Protein AF-A0AAV9A1R1-F1 (afdb_monomer_lite)

Structure (mmCIF, N/CA/C/O backbone):
data_AF-A0AAV9A1R1-F1
#
_entry.id   AF-A0AAV9A1R1-F1
#
loop_
_atom_site.group_PDB
_atom_site.id
_atom_site.type_symbol
_atom_site.label_atom_id
_atom_site.label_alt_id
_atom_site.label_comp_id
_atom_site.label_asym_id
_atom_site.label_entity_id
_atom_site.label_seq_id
_atom_site.pdbx_PDB_ins_code
_atom_site.Cartn_x
_atom_site.Cartn_y
_atom_site.Cartn_z
_atom_site.occupancy
_atom_site.B_iso_or_equiv
_atom_site.auth_seq_id
_atom_site.auth_comp_id
_atom_site.auth_asym_id
_atom_site.auth_atom_id
_atom_site.pdbx_PDB_model_num
ATOM 1 N N . MET A 1 1 ? 21.269 11.375 -38.954 1.00 38.16 1 MET A N 1
ATOM 2 C CA . MET A 1 1 ? 20.489 12.242 -38.047 1.00 38.16 1 MET A CA 1
ATOM 3 C C . MET A 1 1 ? 19.028 12.162 -38.457 1.00 38.16 1 MET A C 1
ATOM 5 O O . MET A 1 1 ? 18.563 12.949 -39.267 1.00 38.16 1 MET A O 1
ATOM 9 N N . THR A 1 2 ? 18.332 11.132 -37.990 1.00 34.97 2 THR A N 1
ATOM 10 C CA . THR A 1 2 ? 16.884 10.983 -38.161 1.00 34.97 2 THR A CA 1
ATOM 11 C C . THR A 1 2 ? 16.201 11.811 -37.080 1.00 34.97 2 THR A C 1
ATOM 13 O O . THR A 1 2 ? 16.250 11.452 -35.907 1.00 34.97 2 THR A O 1
ATOM 16 N N . LEU A 1 3 ? 15.635 12.951 -37.478 1.00 45.09 3 LEU A N 1
ATOM 17 C CA . LEU A 1 3 ? 14.776 13.785 -36.640 1.00 45.09 3 LEU A CA 1
ATOM 18 C C . LEU A 1 3 ? 13.524 12.979 -36.273 1.00 45.09 3 LEU A C 1
ATOM 20 O O . LEU A 1 3 ? 12.715 12.655 -37.141 1.00 45.09 3 LEU A O 1
ATOM 24 N N . LEU A 1 4 ? 13.398 12.622 -34.994 1.00 44.22 4 LEU A N 1
ATOM 25 C CA . LEU A 1 4 ? 12.169 12.071 -34.433 1.00 44.22 4 LEU A CA 1
ATOM 26 C C . LEU A 1 4 ? 11.078 13.162 -34.507 1.00 44.22 4 LEU A C 1
ATOM 28 O O . LEU A 1 4 ? 11.363 14.306 -34.141 1.00 44.22 4 LEU A O 1
ATOM 32 N N . PRO A 1 5 ? 9.856 12.864 -34.982 1.00 50.66 5 PRO A N 1
ATOM 33 C CA . PRO A 1 5 ? 8.769 13.840 -34.989 1.00 50.66 5 PRO A CA 1
ATOM 34 C C . PRO A 1 5 ? 8.384 14.250 -33.553 1.00 50.66 5 PRO A C 1
ATOM 36 O O . PRO A 1 5 ? 8.490 13.428 -32.638 1.00 50.66 5 PRO A O 1
ATOM 39 N N . PRO A 1 6 ? 7.928 15.499 -33.333 1.00 48.81 6 PRO A N 1
ATOM 40 C CA . PRO A 1 6 ? 7.494 15.956 -32.016 1.00 48.81 6 PRO A CA 1
ATOM 41 C C . PRO A 1 6 ? 6.280 15.140 -31.528 1.00 48.81 6 PRO A C 1
ATOM 43 O O . PRO A 1 6 ? 5.385 14.842 -32.327 1.00 48.81 6 PRO A O 1
ATOM 46 N N . PRO A 1 7 ? 6.223 14.771 -30.235 1.00 50.00 7 PRO A N 1
ATOM 47 C CA . PRO A 1 7 ? 5.123 13.980 -29.694 1.00 50.00 7 PRO A CA 1
ATOM 48 C C . PRO A 1 7 ? 3.800 14.773 -29.723 1.00 50.00 7 PRO A C 1
ATOM 50 O O . PRO A 1 7 ? 3.803 15.988 -29.512 1.00 50.00 7 PRO A O 1
ATOM 53 N N . PRO A 1 8 ? 2.650 14.116 -29.970 1.00 53.22 8 PRO A N 1
ATOM 54 C CA . PRO A 1 8 ? 1.362 14.798 -30.058 1.00 53.22 8 PRO A CA 1
ATOM 55 C C . PRO A 1 8 ? 0.916 15.419 -28.715 1.00 53.22 8 PRO A C 1
ATOM 57 O O . PRO A 1 8 ? 1.257 14.915 -27.640 1.00 53.22 8 PRO A O 1
ATOM 60 N N . PRO A 1 9 ? 0.088 16.484 -28.748 1.00 57.81 9 PRO A N 1
ATOM 61 C CA . PRO A 1 9 ? -0.262 17.308 -27.580 1.00 57.81 9 PRO A CA 1
ATOM 62 C C . PRO A 1 9 ? -0.995 16.555 -26.454 1.00 57.81 9 PRO A C 1
ATOM 64 O O . PRO A 1 9 ? -1.006 17.003 -25.308 1.00 57.81 9 PRO A O 1
ATOM 67 N N . HIS A 1 10 ? -1.573 15.386 -26.742 1.00 61.78 10 HIS A N 1
ATOM 68 C CA . HIS A 1 10 ? -2.278 14.556 -25.762 1.00 61.78 10 HIS A CA 1
ATOM 69 C C . HIS A 1 10 ? -1.352 13.925 -24.706 1.00 61.78 10 HIS A C 1
ATOM 71 O O . HIS A 1 10 ? -1.801 13.648 -23.594 1.00 61.78 1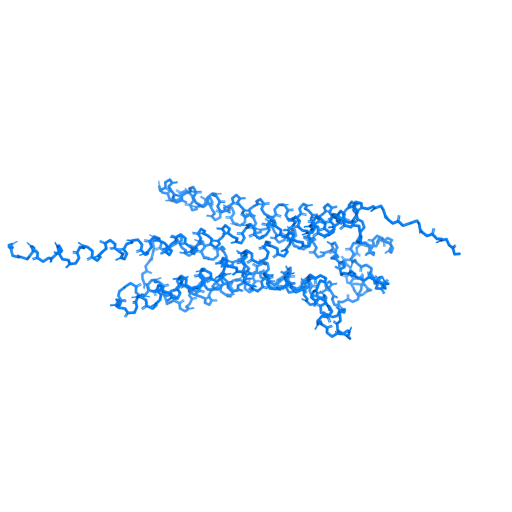0 HIS A O 1
ATOM 77 N N . HIS A 1 11 ? -0.062 13.737 -25.007 1.00 64.75 11 HIS A N 1
ATOM 78 C CA . HIS A 1 11 ? 0.883 13.129 -24.063 1.00 64.75 11 HIS A CA 1
ATOM 79 C C . HIS A 1 11 ? 1.227 14.050 -22.893 1.00 64.75 11 HIS A C 1
ATOM 81 O O . HIS A 1 11 ? 1.307 13.590 -21.757 1.00 64.75 11 HIS A O 1
ATOM 87 N N . HIS A 1 12 ? 1.367 15.352 -23.152 1.00 67.19 12 HIS A N 1
ATOM 88 C CA . HIS A 1 12 ? 1.667 16.329 -22.106 1.00 67.19 12 HIS A CA 1
ATOM 89 C C . HIS A 1 12 ? 0.502 16.496 -21.130 1.00 67.19 12 HIS A C 1
ATOM 91 O O . HIS A 1 12 ? 0.718 16.584 -19.925 1.00 67.19 12 HIS A O 1
ATOM 97 N N . LEU A 1 13 ? -0.737 16.482 -21.632 1.00 73.75 13 LEU A N 1
ATOM 98 C CA . LEU A 1 13 ? -1.920 16.615 -20.785 1.00 73.75 13 LEU A CA 1
ATOM 99 C C . LEU A 1 13 ? -2.096 15.398 -19.868 1.00 73.75 13 LEU A C 1
ATOM 101 O O . LEU A 1 13 ? -2.339 15.576 -18.678 1.00 73.75 13 LEU A O 1
ATOM 105 N N . LEU A 1 14 ? -1.897 14.178 -20.382 1.00 72.94 14 LEU A N 1
ATOM 106 C CA . LEU A 1 14 ? -1.966 12.961 -19.565 1.00 72.94 14 LEU A CA 1
ATOM 107 C C . LEU A 1 14 ? -0.923 12.958 -18.442 1.00 72.94 14 LEU A C 1
ATOM 109 O O . LEU A 1 14 ? -1.268 12.652 -17.302 1.00 72.94 14 LEU A O 1
ATOM 113 N N . LEU A 1 15 ? 0.306 13.379 -18.737 1.00 72.75 15 LEU A N 1
ATOM 114 C CA . LEU A 1 15 ? 1.403 13.412 -17.769 1.00 72.75 15 LEU A CA 1
ATOM 115 C C . LEU A 1 15 ? 1.166 14.454 -16.657 1.00 72.75 15 LEU A C 1
ATOM 117 O O . LEU A 1 15 ? 1.344 14.174 -15.472 1.00 72.75 15 LEU A O 1
ATOM 121 N N . ILE A 1 16 ? 0.642 15.631 -17.016 1.00 77.38 16 ILE A N 1
ATOM 122 C CA . ILE A 1 16 ? 0.236 16.647 -16.032 1.00 77.38 16 ILE A CA 1
ATOM 123 C C . ILE A 1 16 ? -0.922 16.126 -15.171 1.00 77.38 16 ILE A C 1
ATOM 125 O O . ILE A 1 16 ? -0.913 16.291 -13.950 1.00 77.38 16 ILE A O 1
ATOM 129 N N . THR A 1 17 ? -1.922 15.471 -15.774 1.00 81.88 17 THR A N 1
ATOM 130 C CA . THR A 1 17 ? -3.055 14.933 -15.006 1.00 81.88 17 THR A CA 1
ATOM 131 C C . THR A 1 17 ? -2.636 13.821 -14.049 1.00 81.88 17 THR A C 1
ATOM 133 O O . THR A 1 17 ? -3.138 13.789 -12.923 1.00 81.88 17 THR A O 1
ATOM 136 N N . SER A 1 18 ? -1.699 12.946 -14.433 1.00 79.25 18 SER A N 1
ATOM 137 C CA . SER A 1 18 ? -1.163 11.920 -13.535 1.00 79.25 18 SER A CA 1
ATOM 138 C C . SER A 1 18 ? -0.414 12.544 -12.364 1.00 79.25 18 SER A C 1
ATOM 140 O O . SER A 1 18 ? -0.673 12.168 -11.220 1.00 79.25 18 SER A O 1
ATOM 142 N N . ASP A 1 19 ? 0.423 13.553 -12.603 1.00 81.19 19 ASP A N 1
ATOM 143 C CA . ASP A 1 19 ? 1.179 14.224 -11.541 1.00 81.19 19 ASP A CA 1
ATOM 144 C C . ASP A 1 19 ? 0.252 14.930 -10.544 1.00 81.19 19 ASP A C 1
ATOM 146 O O . ASP A 1 19 ? 0.372 14.735 -9.331 1.00 81.19 19 ASP A O 1
ATOM 150 N N . VAL A 1 20 ? -0.741 15.677 -11.039 1.00 86.44 20 VAL A N 1
ATOM 151 C CA . VAL A 1 20 ? -1.741 16.359 -10.199 1.00 86.44 20 VAL A CA 1
ATOM 152 C C . VAL A 1 20 ? -2.577 15.353 -9.405 1.00 86.44 20 VAL A C 1
ATOM 154 O O . VAL A 1 20 ? -2.850 15.563 -8.220 1.00 86.44 20 VAL A O 1
ATOM 157 N N . THR A 1 21 ? -2.961 14.232 -10.017 1.00 87.31 21 THR A N 1
ATOM 158 C CA . THR A 1 21 ? -3.728 13.175 -9.336 1.00 87.31 21 THR A CA 1
ATOM 159 C C . THR A 1 21 ? -2.896 12.512 -8.238 1.00 87.31 21 THR A C 1
ATOM 161 O O . THR A 1 21 ? -3.382 12.284 -7.129 1.00 87.31 21 THR A O 1
ATOM 164 N N . THR A 1 22 ? -1.619 12.250 -8.506 1.00 83.75 22 THR A N 1
ATOM 165 C CA . THR A 1 22 ? -0.695 11.639 -7.542 1.00 83.75 22 THR A CA 1
ATOM 166 C C . THR A 1 22 ? -0.414 12.597 -6.378 1.00 83.75 22 THR A C 1
ATOM 168 O O . THR A 1 22 ? -0.517 12.209 -5.216 1.00 83.75 22 THR A O 1
ATOM 171 N N . ALA A 1 23 ? -0.158 13.875 -6.665 1.00 86.38 23 ALA A N 1
ATOM 172 C CA . ALA A 1 23 ? 0.078 14.896 -5.646 1.00 86.38 23 ALA A CA 1
ATOM 173 C C . ALA A 1 23 ? -1.163 15.149 -4.773 1.00 86.38 23 ALA A C 1
ATOM 175 O O . ALA A 1 23 ? -1.057 15.201 -3.548 1.00 86.38 23 ALA A O 1
ATOM 176 N N . SER A 1 24 ? -2.345 15.271 -5.385 1.00 89.75 24 SER A N 1
ATOM 177 C CA . SER A 1 24 ? -3.600 15.504 -4.657 1.00 89.75 24 SER A CA 1
ATOM 178 C C . SER A 1 24 ? -3.989 14.320 -3.772 1.00 89.75 24 SER A C 1
ATOM 180 O O . SER A 1 24 ? -4.368 14.521 -2.617 1.00 89.75 24 SER A O 1
ATOM 182 N N . SER A 1 25 ? -3.844 13.087 -4.262 1.00 86.94 25 SER A N 1
ATOM 183 C CA . SER A 1 25 ? -4.105 11.884 -3.462 1.00 86.94 25 SER A CA 1
ATOM 184 C C . SER A 1 25 ? -3.094 11.713 -2.324 1.00 86.94 25 SER A C 1
ATOM 186 O O . SER A 1 25 ? -3.508 11.447 -1.196 1.00 86.94 25 SER A O 1
ATOM 188 N N . ALA A 1 26 ? -1.800 11.951 -2.563 1.00 87.00 26 ALA A N 1
ATOM 189 C CA . ALA A 1 26 ? -0.786 11.948 -1.507 1.00 87.00 26 ALA A CA 1
ATOM 190 C C . ALA A 1 26 ? -1.079 13.012 -0.434 1.00 87.00 26 ALA A C 1
ATOM 192 O O . ALA A 1 26 ? -1.064 12.710 0.760 1.00 87.00 26 ALA A O 1
ATOM 193 N N . ALA A 1 27 ? -1.413 14.240 -0.845 1.00 88.88 27 ALA A N 1
ATOM 194 C CA . ALA A 1 27 ? -1.774 15.318 0.073 1.00 88.88 27 ALA A CA 1
ATOM 195 C C . ALA A 1 27 ? -3.018 14.973 0.905 1.00 88.88 27 ALA A C 1
ATOM 197 O O . ALA A 1 27 ? -3.034 15.206 2.114 1.00 88.88 27 ALA A O 1
ATOM 198 N N . LEU A 1 28 ? -4.039 14.370 0.287 1.00 91.50 28 LEU A N 1
ATOM 199 C CA . LEU A 1 28 ? -5.239 13.920 0.989 1.00 91.50 28 LEU A CA 1
ATOM 200 C C . LEU A 1 28 ? -4.910 12.867 2.054 1.00 91.50 28 LEU A C 1
ATOM 202 O O . LEU A 1 28 ? -5.409 12.969 3.174 1.00 91.50 28 LEU A O 1
ATOM 206 N N . VAL A 1 29 ? -4.060 11.886 1.736 1.00 90.25 29 VAL A N 1
ATOM 207 C CA . VAL A 1 29 ? -3.629 10.871 2.710 1.00 90.25 29 VAL A CA 1
ATOM 208 C C . VAL A 1 29 ? -2.848 11.515 3.853 1.00 90.25 29 VAL A C 1
ATOM 210 O O . VAL A 1 29 ? -3.154 11.254 5.010 1.00 90.25 29 VAL A O 1
ATOM 213 N N . VAL A 1 30 ? -1.914 12.424 3.564 1.00 89.75 30 VAL A N 1
ATOM 214 C CA . VAL A 1 30 ? -1.170 13.148 4.610 1.00 89.75 30 VAL A CA 1
ATOM 215 C C . VAL A 1 30 ? -2.114 13.938 5.521 1.00 89.75 30 VAL A C 1
ATOM 217 O O . VAL A 1 30 ? -1.970 13.892 6.743 1.00 89.75 30 VAL A O 1
ATOM 220 N N . LEU A 1 31 ? -3.109 14.627 4.957 1.00 90.88 31 LEU A N 1
ATOM 221 C CA . LEU A 1 31 ? -4.127 15.340 5.732 1.00 90.88 31 LEU A CA 1
ATOM 222 C C . LEU A 1 31 ? -4.949 14.384 6.606 1.00 90.88 31 LEU A C 1
ATOM 224 O O . LEU A 1 31 ? -5.172 14.681 7.781 1.00 90.88 31 LEU A O 1
ATOM 228 N N . LEU A 1 32 ? -5.366 13.231 6.075 1.00 89.88 32 LEU A N 1
ATOM 229 C CA . LEU A 1 32 ? -6.070 12.198 6.841 1.00 89.88 32 LEU A CA 1
ATOM 230 C C . LEU A 1 32 ? -5.209 11.671 7.995 1.00 89.88 32 LEU A C 1
ATOM 232 O O . LEU A 1 32 ? -5.679 11.639 9.139 1.00 89.88 32 LEU A O 1
ATOM 236 N N . SER A 1 33 ? -3.936 11.377 7.739 1.00 90.88 33 SER A N 1
ATOM 237 C CA . SER A 1 33 ? -2.989 10.946 8.762 1.00 90.88 33 SER A CA 1
ATOM 238 C C . SER A 1 33 ? -2.779 12.024 9.834 1.00 90.88 33 SER A C 1
ATOM 240 O O . SER A 1 33 ? -2.793 11.705 11.024 1.00 90.88 33 SER A O 1
ATOM 242 N N . LEU A 1 34 ? -2.681 13.307 9.469 1.00 90.00 34 LEU A N 1
ATOM 243 C CA . LEU A 1 34 ? -2.594 14.420 10.427 1.00 90.00 34 LEU A CA 1
ATOM 244 C C . LEU A 1 34 ? -3.861 14.547 11.278 1.00 90.00 34 LEU A C 1
ATOM 246 O O . LEU A 1 34 ? -3.776 14.647 12.504 1.00 90.00 34 LEU A O 1
ATOM 250 N N . VAL A 1 35 ? -5.042 14.498 10.656 1.00 89.62 35 VAL A N 1
ATOM 251 C CA . VAL A 1 35 ? -6.328 14.527 11.369 1.00 89.62 35 VAL A CA 1
ATOM 252 C C . VAL A 1 35 ? -6.422 13.352 12.341 1.00 89.62 35 VAL A C 1
ATOM 254 O O . VAL A 1 35 ? -6.822 13.534 13.498 1.00 89.62 35 VAL A O 1
ATOM 257 N N . SER A 1 36 ? -6.012 12.161 11.906 1.00 88.00 36 SER A N 1
ATOM 258 C CA . SER A 1 36 ? -6.002 10.960 12.735 1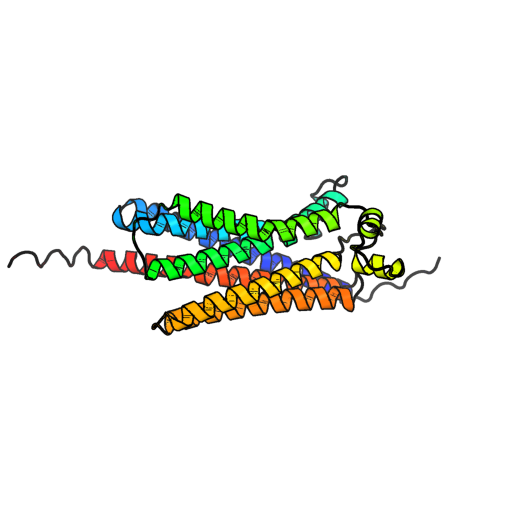.00 88.00 36 SER A CA 1
ATOM 259 C C . SER A 1 36 ? -5.053 11.114 13.933 1.00 88.00 36 SER A C 1
ATOM 261 O O . SER A 1 36 ? -5.464 10.866 15.070 1.00 88.00 36 SER A O 1
ATOM 263 N N . LEU A 1 37 ? -3.850 11.654 13.725 1.00 87.88 37 LEU A N 1
ATOM 264 C CA . LEU A 1 37 ? -2.858 11.902 14.768 1.00 87.88 37 LEU A CA 1
ATOM 265 C C . LEU A 1 37 ? -3.351 12.938 15.784 1.00 87.88 37 LEU A C 1
ATOM 267 O O . LEU A 1 37 ? -3.343 12.675 16.987 1.00 87.88 37 LEU A O 1
ATOM 271 N N . VAL A 1 38 ? -3.884 14.071 15.323 1.00 87.81 38 VAL A N 1
ATOM 272 C CA . VAL A 1 38 ? -4.475 15.101 16.194 1.00 87.81 38 VAL A CA 1
ATOM 273 C C . VAL A 1 38 ? -5.661 14.540 16.981 1.00 87.81 38 VAL A C 1
ATOM 275 O O . VAL A 1 38 ? -5.837 14.856 18.159 1.00 87.81 38 VAL A O 1
ATOM 278 N N . SER A 1 39 ? -6.492 13.695 16.368 1.00 83.69 39 SER A N 1
ATOM 279 C CA . SER A 1 39 ? -7.621 13.060 17.059 1.00 83.69 39 SER A CA 1
ATOM 280 C C . SER A 1 39 ? -7.166 12.093 18.163 1.00 83.69 39 SER A C 1
ATOM 282 O O . SER A 1 39 ? -7.725 12.117 19.263 1.00 83.69 39 SER A O 1
ATOM 284 N N . LEU A 1 40 ? -6.106 11.315 17.916 1.00 83.94 40 LEU A N 1
ATOM 285 C CA . LEU A 1 40 ? -5.502 10.420 18.904 1.00 83.94 40 LEU A CA 1
ATOM 286 C C . LEU A 1 40 ? -4.840 11.193 20.045 1.00 83.94 40 LEU A C 1
ATOM 288 O O . LEU A 1 40 ? -5.029 10.830 21.206 1.00 83.94 40 LEU A O 1
ATOM 292 N N . LEU A 1 41 ? -4.122 12.276 19.739 1.00 82.75 41 LEU A N 1
ATOM 293 C CA . LEU A 1 41 ? -3.518 13.146 20.749 1.00 82.75 41 LEU A CA 1
ATOM 294 C C . LEU A 1 41 ? -4.583 13.806 21.624 1.00 82.75 41 LEU A C 1
ATOM 296 O O . LEU A 1 41 ? -4.466 13.779 22.847 1.00 82.75 41 LEU A O 1
ATOM 300 N N . ARG A 1 42 ? -5.664 14.327 21.027 1.00 80.88 42 ARG A N 1
ATOM 301 C CA . ARG A 1 42 ? -6.791 14.902 21.782 1.00 80.88 42 ARG A CA 1
ATOM 302 C C . ARG A 1 42 ? -7.418 13.890 22.734 1.00 80.88 42 ARG A C 1
ATOM 304 O O . ARG A 1 42 ? -7.682 14.228 23.885 1.00 80.88 42 ARG A O 1
ATOM 311 N N . LEU A 1 43 ? -7.616 12.649 22.289 1.00 75.12 43 LEU A N 1
ATOM 312 C CA . LEU A 1 43 ? -8.095 11.577 23.162 1.00 75.12 43 LEU A CA 1
ATOM 313 C C . LEU A 1 43 ? -7.104 11.239 24.276 1.00 75.12 43 LEU A C 1
ATOM 315 O O . LEU A 1 43 ? -7.530 11.024 25.407 1.00 75.12 43 LEU A O 1
ATOM 319 N N . HIS A 1 44 ? -5.804 11.208 23.983 1.00 74.94 44 HIS A N 1
ATOM 320 C CA . HIS A 1 44 ? -4.772 10.962 24.990 1.00 74.94 44 HIS A CA 1
ATOM 321 C C . HIS A 1 44 ? -4.756 12.043 26.071 1.00 74.94 44 HIS A C 1
ATOM 323 O O . HIS A 1 44 ? -4.755 11.719 27.260 1.00 74.94 44 HIS A O 1
ATOM 329 N N . LEU A 1 45 ? -4.790 13.311 25.659 1.00 73.12 45 LEU A N 1
ATOM 330 C CA . LEU A 1 45 ? -4.819 14.457 26.564 1.00 73.12 45 LEU A CA 1
ATOM 331 C C . LEU A 1 45 ? -6.109 14.466 27.396 1.00 73.12 45 LEU A C 1
ATOM 333 O O . LEU A 1 45 ? -6.050 14.569 28.619 1.00 73.12 45 LEU A O 1
ATOM 337 N N . SER A 1 46 ? -7.267 14.260 26.761 1.00 71.81 46 SER A N 1
ATOM 338 C CA . SER A 1 46 ? -8.568 14.208 27.445 1.00 71.81 46 SER A CA 1
ATOM 339 C C . SER A 1 46 ? -8.677 13.024 28.419 1.00 71.81 46 SER A C 1
ATOM 341 O O . SER A 1 46 ? -9.200 13.165 29.527 1.00 71.81 46 SER A O 1
ATOM 343 N N . SER A 1 47 ? -8.116 11.864 28.061 1.00 61.19 47 SER A N 1
ATOM 344 C CA . SER A 1 47 ? -8.121 10.657 28.897 1.00 61.19 47 SER A CA 1
ATOM 345 C C . SER A 1 47 ? -7.190 10.740 30.114 1.00 61.19 47 SER A C 1
ATOM 347 O O . SER A 1 47 ? -7.262 9.858 30.978 1.00 61.19 47 SER A O 1
ATOM 349 N N . SER A 1 48 ? -6.347 11.774 30.233 1.00 58.06 48 SER A N 1
ATOM 350 C CA . SER A 1 48 ? -5.505 11.989 31.421 1.00 58.06 48 SER A CA 1
ATOM 351 C C . SER A 1 48 ? -6.322 12.158 32.719 1.00 58.06 48 SER A C 1
ATOM 353 O O . SER A 1 48 ? -5.806 11.973 33.821 1.00 58.06 48 SER A O 1
ATOM 355 N N . SER A 1 49 ? -7.627 12.404 32.597 1.00 56.78 49 SER A N 1
ATOM 356 C CA . SER A 1 49 ? -8.577 12.561 33.702 1.00 56.78 49 SER A CA 1
ATOM 357 C C . SER A 1 49 ? -9.138 11.249 34.288 1.00 56.78 49 SER A C 1
ATOM 359 O O . SER A 1 49 ? -9.745 11.286 35.354 1.00 56.78 49 SER A O 1
ATOM 361 N N . SER A 1 50 ? -8.959 10.072 33.657 1.00 53.88 50 SER A N 1
ATOM 362 C CA . SER A 1 50 ? -9.543 8.807 34.163 1.00 53.88 50 SER A CA 1
ATOM 363 C C . SER A 1 50 ? -8.600 7.588 34.065 1.00 53.88 50 SER A C 1
ATOM 365 O O . SER A 1 50 ? -8.117 7.264 32.979 1.00 53.88 50 SER A O 1
ATOM 367 N N . PRO A 1 51 ? -8.279 6.903 35.185 1.00 50.81 51 PRO A N 1
ATOM 368 C CA . PRO A 1 51 ? -7.271 5.832 35.238 1.00 50.81 51 PRO A CA 1
ATOM 369 C C . PRO A 1 51 ? -7.724 4.475 34.659 1.00 50.81 51 PRO A C 1
ATOM 371 O O . PRO A 1 51 ? -6.909 3.782 34.057 1.00 50.81 51 PRO A O 1
ATOM 374 N N . SER A 1 52 ? -9.006 4.105 34.742 1.00 49.88 52 SER A N 1
ATOM 375 C CA . SER A 1 52 ? -9.514 2.800 34.263 1.00 49.88 52 SER A CA 1
ATOM 376 C C . SER A 1 52 ? -9.639 2.704 32.734 1.00 49.88 52 SER A C 1
ATOM 378 O O . SER A 1 52 ? -9.348 1.668 32.141 1.00 49.88 52 SER A O 1
ATOM 380 N N . ARG A 1 53 ? -9.982 3.811 32.062 1.00 52.62 53 ARG A N 1
ATOM 381 C CA . ARG A 1 53 ? -10.050 3.903 30.588 1.00 52.62 53 ARG A CA 1
ATOM 382 C C . ARG A 1 53 ? -8.656 3.944 29.927 1.00 52.62 53 ARG A C 1
ATOM 384 O O . ARG A 1 53 ? -8.535 3.701 28.730 1.00 52.62 53 ARG A O 1
ATOM 391 N N . ARG A 1 54 ? -7.596 4.198 30.709 1.00 51.78 54 ARG A N 1
ATOM 392 C CA . ARG A 1 54 ? -6.204 4.381 30.255 1.00 51.78 54 ARG A CA 1
ATOM 393 C C . ARG A 1 54 ? -5.506 3.078 29.839 1.00 51.78 54 ARG A C 1
ATOM 395 O O . ARG A 1 54 ? -4.700 3.098 28.912 1.00 51.78 54 ARG A O 1
ATOM 402 N N . LEU A 1 55 ? -5.812 1.950 30.488 1.00 47.84 55 LEU A N 1
ATOM 403 C CA . LEU A 1 55 ? -5.027 0.713 30.341 1.00 47.84 55 LEU A CA 1
ATOM 404 C C . LEU A 1 55 ? -5.301 -0.037 29.023 1.00 47.84 55 LEU A C 1
ATOM 406 O O . LEU A 1 55 ? -4.366 -0.511 28.383 1.00 47.84 55 LEU A O 1
ATOM 410 N N . GLY A 1 56 ? -6.565 -0.088 28.584 1.00 54.66 56 GLY A N 1
ATOM 411 C CA . GLY A 1 56 ? -6.955 -0.709 27.310 1.00 54.66 56 GLY A CA 1
ATOM 412 C C . GLY A 1 56 ? -6.707 0.179 26.085 1.00 54.66 56 GLY A C 1
ATOM 413 O O . GLY A 1 56 ? -6.440 -0.323 24.998 1.00 54.66 56 GLY A O 1
ATOM 414 N N . LEU A 1 57 ? -6.743 1.505 26.251 1.00 56.84 57 LEU A N 1
ATOM 415 C CA . LEU A 1 57 ? -6.528 2.445 25.148 1.00 56.84 57 LEU A CA 1
ATOM 416 C C . LEU A 1 57 ? -5.043 2.529 24.755 1.00 56.84 57 LEU A C 1
ATOM 418 O O . LEU A 1 57 ? -4.726 2.621 23.575 1.00 56.84 57 LEU A O 1
ATOM 422 N N . HIS A 1 58 ? -4.122 2.428 25.719 1.00 63.31 58 HIS A N 1
ATOM 423 C CA . HIS A 1 58 ? -2.686 2.612 25.482 1.00 63.31 58 HIS A CA 1
ATOM 424 C C . HIS A 1 58 ? -2.040 1.515 24.608 1.00 63.31 58 HIS A C 1
ATOM 426 O O . HIS A 1 58 ? -1.079 1.796 23.893 1.00 63.31 58 HIS A O 1
ATOM 432 N N . SER A 1 59 ? -2.532 0.268 24.640 1.00 65.94 59 SER A N 1
ATOM 433 C CA . SER A 1 59 ? -2.020 -0.815 23.775 1.00 65.94 59 SER A CA 1
ATOM 434 C C . SER A 1 59 ? -2.463 -0.659 22.319 1.00 65.94 59 SER A C 1
ATOM 436 O O . SER A 1 59 ? -1.677 -0.888 21.405 1.00 65.94 59 SER A O 1
ATOM 438 N N . LEU A 1 60 ? -3.715 -0.256 22.095 1.00 75.00 60 LEU A N 1
ATOM 439 C CA . LEU A 1 60 ? -4.288 -0.076 20.760 1.00 75.00 60 LEU A CA 1
ATOM 440 C C . LEU A 1 60 ? -3.820 1.236 20.116 1.00 75.00 60 LEU A C 1
ATOM 442 O O . LEU A 1 60 ? -3.663 1.292 18.896 1.00 75.00 60 LEU A O 1
ATOM 446 N N . THR A 1 61 ? -3.552 2.283 20.906 1.00 78.38 61 THR A N 1
ATOM 447 C CA . THR A 1 61 ? -3.042 3.550 20.363 1.00 78.38 61 THR A CA 1
ATOM 448 C C . THR A 1 61 ? -1.646 3.409 19.765 1.00 78.38 61 THR A C 1
ATOM 450 O O . THR A 1 61 ? -1.394 3.999 18.720 1.00 78.38 61 THR A O 1
ATOM 453 N N . SER A 1 62 ? -0.748 2.611 20.352 1.00 81.88 62 SER A N 1
ATOM 454 C CA . SER A 1 62 ? 0.593 2.417 19.778 1.00 81.88 62 SER A CA 1
ATOM 455 C C . SER A 1 62 ? 0.546 1.693 18.427 1.00 81.88 62 SER A C 1
ATOM 457 O O . SER A 1 62 ? 1.288 2.050 17.516 1.00 81.88 62 SER A O 1
ATOM 459 N N . LEU A 1 63 ? -0.380 0.743 18.254 1.00 86.38 63 LEU A N 1
ATOM 460 C CA . LEU A 1 63 ? -0.631 0.085 16.966 1.00 86.38 63 LEU A CA 1
ATOM 461 C C . LEU A 1 63 ? -1.244 1.044 15.936 1.00 86.38 63 LEU A C 1
ATOM 463 O O . LEU A 1 63 ? -0.836 1.041 14.777 1.00 86.38 63 LEU A O 1
ATOM 467 N N . ARG A 1 64 ? -2.186 1.902 16.353 1.00 89.31 64 ARG A N 1
ATOM 468 C CA . ARG A 1 64 ? -2.739 2.962 15.489 1.00 89.31 64 ARG A CA 1
ATOM 469 C C . ARG A 1 64 ? -1.661 3.957 15.067 1.00 89.31 64 ARG A C 1
ATOM 471 O O . ARG A 1 64 ? -1.619 4.329 13.902 1.00 89.31 64 ARG A O 1
ATOM 478 N N . LEU A 1 65 ? -0.770 4.342 15.982 1.00 86.62 65 LEU A N 1
ATOM 479 C CA . LEU A 1 65 ? 0.367 5.212 15.685 1.00 86.62 65 LEU A CA 1
ATOM 480 C C . LEU A 1 65 ? 1.308 4.563 14.663 1.00 86.62 65 LEU A C 1
ATOM 482 O O . LEU A 1 65 ? 1.766 5.244 13.754 1.00 86.62 65 LEU A O 1
ATOM 486 N N . LEU A 1 66 ? 1.560 3.254 14.783 1.00 89.75 66 LEU A N 1
ATOM 487 C CA . LEU A 1 66 ? 2.379 2.507 13.828 1.00 89.75 66 LEU A CA 1
ATOM 488 C C . LEU A 1 66 ? 1.785 2.554 12.416 1.00 89.75 66 LEU A C 1
ATOM 490 O O . LEU A 1 66 ? 2.501 2.823 11.454 1.00 89.75 66 LEU A O 1
ATOM 494 N N . LEU A 1 67 ? 0.469 2.338 12.313 1.00 89.94 67 LEU A N 1
ATOM 495 C CA . LEU A 1 67 ? -0.264 2.410 11.051 1.00 89.94 67 LEU A CA 1
ATOM 496 C C . LEU A 1 67 ? -0.151 3.812 10.433 1.00 89.94 67 LEU A C 1
ATOM 498 O O . LEU A 1 67 ? 0.249 3.927 9.277 1.00 89.94 67 LEU A O 1
ATOM 502 N N . ILE A 1 68 ? -0.410 4.861 11.221 1.00 91.25 68 ILE A N 1
ATOM 503 C CA . ILE A 1 68 ? -0.333 6.262 10.774 1.00 91.25 68 ILE A CA 1
ATOM 504 C C . ILE A 1 68 ? 1.090 6.621 10.342 1.00 91.25 68 ILE A C 1
ATOM 506 O O . ILE A 1 68 ? 1.277 7.190 9.276 1.00 91.25 68 ILE A O 1
ATOM 510 N N . LEU A 1 69 ? 2.108 6.258 11.130 1.00 90.12 69 LEU A N 1
ATOM 511 C CA . LEU A 1 69 ? 3.509 6.521 10.793 1.00 90.12 69 LEU A CA 1
ATOM 512 C C . LEU A 1 69 ? 3.908 5.834 9.482 1.00 90.12 69 LEU A C 1
ATOM 514 O O . LEU A 1 69 ? 4.604 6.418 8.658 1.00 90.12 69 LEU A O 1
ATOM 518 N N . SER A 1 70 ? 3.462 4.596 9.269 1.00 89.75 70 SER A N 1
ATOM 519 C CA . SER A 1 70 ? 3.737 3.894 8.015 1.00 89.75 70 SER A CA 1
ATOM 520 C C . SER A 1 70 ? 3.021 4.521 6.817 1.00 89.75 70 SER A C 1
ATOM 522 O O . SER A 1 70 ? 3.624 4.640 5.753 1.00 89.75 70 SER A O 1
ATOM 524 N N . ALA A 1 71 ? 1.780 4.985 6.995 1.00 90.81 71 ALA A N 1
ATOM 525 C CA . ALA A 1 71 ? 1.007 5.677 5.968 1.00 90.81 71 ALA A CA 1
ATOM 526 C C . ALA A 1 71 ? 1.617 7.037 5.594 1.00 90.81 71 ALA A C 1
ATOM 528 O O . ALA A 1 71 ? 1.733 7.357 4.406 1.00 90.81 71 ALA A O 1
ATOM 529 N N . THR A 1 72 ? 2.069 7.817 6.583 1.00 88.56 72 THR A N 1
ATOM 530 C CA . THR A 1 72 ? 2.739 9.101 6.335 1.00 88.56 72 THR A CA 1
ATOM 531 C C . THR A 1 72 ? 4.074 8.906 5.640 1.00 88.56 72 THR A C 1
ATOM 533 O O . THR A 1 72 ? 4.341 9.605 4.669 1.00 88.56 72 THR A O 1
ATOM 536 N N . LEU A 1 73 ? 4.889 7.940 6.074 1.00 89.44 73 LEU A N 1
ATOM 537 C CA . LEU A 1 73 ? 6.165 7.633 5.427 1.00 89.44 73 LEU A CA 1
ATOM 538 C C . LEU A 1 73 ? 5.971 7.156 3.982 1.00 89.44 73 LEU A C 1
ATOM 540 O O . LEU A 1 73 ? 6.690 7.612 3.095 1.00 89.44 73 LEU A O 1
ATOM 544 N N . LEU A 1 74 ? 4.982 6.291 3.731 1.00 89.31 74 LEU A N 1
ATOM 545 C CA . LEU A 1 74 ? 4.641 5.832 2.382 1.00 89.31 74 LEU A CA 1
ATOM 546 C C . LEU A 1 74 ? 4.242 7.009 1.479 1.00 89.31 74 LEU A C 1
ATOM 548 O O . LEU A 1 74 ? 4.760 7.144 0.372 1.00 89.31 74 LEU A O 1
ATOM 552 N N . SER A 1 75 ? 3.373 7.888 1.979 1.00 87.44 75 SER A N 1
ATOM 553 C CA . SER A 1 75 ? 2.906 9.067 1.241 1.00 87.44 75 SER A CA 1
ATOM 554 C C . SER A 1 75 ? 4.026 10.076 1.004 1.00 87.44 75 SER A C 1
ATOM 556 O O . SER A 1 75 ? 4.124 10.641 -0.079 1.00 87.44 75 SER A O 1
ATOM 558 N N . LEU A 1 76 ? 4.898 10.280 1.995 1.00 84.12 76 LEU A N 1
ATOM 559 C CA . LEU A 1 76 ? 6.034 11.190 1.900 1.00 84.12 76 LEU A CA 1
ATOM 560 C C . LEU A 1 76 ? 7.035 10.711 0.844 1.00 84.12 76 LEU A C 1
ATOM 562 O O . LEU A 1 76 ? 7.515 11.512 0.051 1.00 84.12 76 LEU A O 1
ATOM 566 N N . ILE A 1 77 ? 7.327 9.411 0.793 1.00 82.06 77 ILE A N 1
ATOM 567 C CA . ILE A 1 77 ? 8.263 8.858 -0.194 1.00 82.06 77 ILE A CA 1
ATOM 568 C C . ILE A 1 77 ? 7.708 8.934 -1.615 1.00 82.06 77 ILE A C 1
ATOM 570 O O . ILE A 1 77 ? 8.460 9.264 -2.531 1.00 82.06 77 ILE A O 1
ATOM 574 N N . GLU A 1 78 ? 6.411 8.699 -1.808 1.00 80.38 78 GLU A N 1
ATOM 575 C CA . GLU A 1 78 ? 5.781 8.886 -3.122 1.00 80.38 78 GLU A CA 1
ATOM 576 C C . GLU A 1 78 ? 5.668 10.373 -3.493 1.00 80.38 78 GLU A C 1
ATOM 578 O O . GLU A 1 78 ? 5.867 10.736 -4.650 1.00 80.38 78 GLU A O 1
ATOM 583 N N . PHE A 1 79 ? 5.484 11.269 -2.520 1.00 77.19 79 PHE A N 1
ATOM 584 C CA . PHE A 1 79 ? 5.566 12.712 -2.757 1.00 77.19 79 PHE A CA 1
ATOM 585 C C . PHE A 1 79 ? 6.972 13.134 -3.213 1.00 77.19 79 PHE A C 1
ATOM 587 O O . PHE A 1 79 ? 7.112 13.880 -4.180 1.00 77.19 79 PHE A O 1
ATOM 594 N N . LEU A 1 80 ? 8.025 12.589 -2.594 1.00 73.69 80 LEU A N 1
ATOM 595 C CA . LEU A 1 80 ? 9.419 12.806 -3.008 1.00 73.69 80 LEU A CA 1
ATOM 596 C C . LEU A 1 80 ? 9.746 12.229 -4.397 1.00 73.69 80 LEU A C 1
ATOM 598 O O . LEU A 1 80 ? 10.786 12.569 -4.964 1.00 73.69 80 LEU A O 1
ATOM 602 N N . ARG A 1 81 ? 8.897 11.355 -4.947 1.00 71.75 81 ARG A N 1
ATOM 603 C CA . ARG A 1 81 ? 9.079 10.770 -6.282 1.00 71.75 81 ARG A CA 1
ATOM 604 C C . ARG A 1 81 ? 8.650 11.720 -7.406 1.00 71.75 81 ARG A C 1
ATOM 606 O O . ARG A 1 81 ? 9.097 11.528 -8.539 1.00 71.75 81 ARG A O 1
ATOM 613 N N . LEU A 1 82 ? 7.822 12.726 -7.110 1.00 68.19 82 LEU A N 1
ATOM 614 C CA . LEU A 1 82 ? 7.289 13.657 -8.106 1.00 68.19 82 LEU A CA 1
ATOM 615 C C . LEU A 1 82 ? 8.413 14.427 -8.827 1.00 68.19 82 LEU A C 1
ATOM 617 O O . LEU A 1 82 ? 9.340 14.930 -8.178 1.00 68.19 82 LEU A O 1
ATOM 621 N N . PRO A 1 83 ? 8.320 14.586 -10.161 1.00 64.31 83 PRO A N 1
ATOM 622 C CA . PRO A 1 83 ? 9.343 15.266 -10.954 1.00 64.31 83 PRO A CA 1
ATOM 623 C C . PRO A 1 83 ? 9.543 16.727 -10.520 1.00 64.31 83 PRO A C 1
ATOM 625 O O . PRO A 1 83 ? 10.663 17.230 -10.575 1.00 64.31 83 PRO A O 1
ATOM 628 N N . SER A 1 84 ? 8.500 17.382 -9.997 1.00 60.91 84 SER A N 1
ATOM 629 C CA . SER A 1 84 ? 8.542 18.774 -9.525 1.00 60.91 84 SER A CA 1
ATOM 630 C C . SER A 1 84 ? 9.466 19.012 -8.325 1.00 60.91 84 SER A C 1
ATOM 632 O O . SER A 1 84 ? 9.953 20.124 -8.151 1.00 60.91 84 SER A O 1
ATOM 634 N N . LEU A 1 85 ? 9.722 17.991 -7.498 1.00 62.38 85 LEU A N 1
ATOM 635 C CA . LEU A 1 85 ? 10.595 18.088 -6.314 1.00 62.38 85 LEU A CA 1
ATOM 636 C C . LEU A 1 85 ? 11.994 17.520 -6.557 1.00 62.38 85 LEU A C 1
ATOM 638 O O . LEU A 1 85 ? 12.905 17.737 -5.758 1.00 62.38 85 LEU A O 1
ATOM 642 N N . ARG A 1 86 ? 12.187 16.851 -7.695 1.00 63.75 86 ARG A N 1
ATOM 643 C CA . ARG A 1 86 ? 13.479 16.343 -8.144 1.00 63.75 86 ARG A CA 1
ATOM 644 C C . ARG A 1 86 ? 14.577 17.420 -8.280 1.00 63.75 86 ARG A C 1
ATOM 646 O O . ARG A 1 86 ? 15.697 17.106 -7.888 1.00 63.75 86 ARG A O 1
ATOM 653 N N . PRO A 1 87 ? 14.328 18.674 -8.727 1.00 64.88 87 PRO A N 1
ATOM 654 C CA . PRO A 1 87 ? 15.387 19.690 -8.783 1.00 64.88 87 PRO A CA 1
ATOM 655 C C . PRO A 1 87 ? 15.872 20.155 -7.401 1.00 64.88 87 PRO A C 1
ATOM 657 O O . PRO A 1 87 ? 16.944 20.746 -7.309 1.00 64.88 87 PRO A O 1
ATOM 660 N N . LEU A 1 88 ? 15.119 19.879 -6.326 1.00 64.00 88 LEU A N 1
ATOM 661 C CA . LEU A 1 88 ? 15.531 20.181 -4.952 1.00 64.00 88 LEU A CA 1
ATOM 662 C C . LEU A 1 88 ? 16.546 19.161 -4.399 1.00 64.00 88 LEU A C 1
ATOM 664 O O . LEU A 1 88 ? 17.148 19.403 -3.352 1.00 64.00 88 LEU A O 1
ATOM 668 N N . LEU A 1 89 ? 16.729 18.019 -5.073 1.00 64.25 89 LEU A N 1
ATOM 669 C CA . LEU A 1 89 ? 17.650 16.959 -4.667 1.00 64.25 89 LEU A CA 1
ATOM 670 C C . LEU A 1 89 ? 19.023 17.102 -5.362 1.00 64.25 89 LEU A C 1
ATOM 672 O O . LEU A 1 89 ? 19.105 17.442 -6.545 1.00 64.25 89 LEU A O 1
ATOM 676 N N . PRO A 1 90 ? 20.132 16.821 -4.649 1.00 64.25 90 PRO A N 1
ATOM 677 C CA . PRO A 1 90 ? 21.481 16.996 -5.179 1.00 64.25 90 PRO A CA 1
ATOM 678 C C . PRO A 1 90 ? 21.775 16.048 -6.350 1.00 64.25 90 PRO A C 1
ATOM 680 O O . PRO A 1 90 ? 21.601 14.830 -6.255 1.00 64.25 90 PRO A O 1
ATOM 683 N N . HIS A 1 91 ? 22.312 16.614 -7.439 1.00 58.12 91 HIS A N 1
ATOM 684 C CA . HIS A 1 91 ? 22.471 15.928 -8.724 1.00 58.12 91 HIS A CA 1
ATOM 685 C C . HIS A 1 91 ? 23.325 14.651 -8.688 1.00 58.12 91 HIS A C 1
ATOM 687 O O . HIS A 1 91 ? 23.048 13.709 -9.431 1.00 58.12 91 HIS A O 1
ATOM 693 N N . HIS A 1 92 ? 24.310 14.581 -7.790 1.00 57.75 92 HIS A N 1
ATOM 694 C CA . HIS A 1 92 ? 25.258 13.467 -7.719 1.00 57.75 92 HIS A CA 1
ATOM 695 C C . HIS A 1 92 ? 24.678 12.140 -7.213 1.00 57.75 92 HIS A C 1
ATOM 697 O O . HIS A 1 92 ? 25.273 11.098 -7.471 1.00 57.75 92 HIS A O 1
ATOM 703 N N . HIS A 1 93 ? 23.527 12.140 -6.533 1.00 63.03 93 HIS A N 1
ATOM 704 C CA . HIS A 1 93 ? 23.001 10.929 -5.885 1.00 63.03 93 HIS A CA 1
ATOM 705 C C . HIS A 1 93 ? 21.705 10.393 -6.512 1.00 63.03 93 HIS A C 1
ATOM 707 O O . HIS A 1 93 ? 21.115 9.465 -5.964 1.00 63.03 93 HIS A O 1
ATOM 713 N N . HIS A 1 94 ? 21.267 10.902 -7.671 1.00 68.81 94 HIS A N 1
ATOM 714 C CA . HIS A 1 94 ? 19.984 10.521 -8.286 1.00 68.81 94 HIS A CA 1
ATOM 715 C C . HIS A 1 94 ? 19.807 9.011 -8.500 1.00 68.81 94 HIS A C 1
ATOM 717 O O . HIS A 1 94 ? 18.749 8.471 -8.185 1.00 68.81 94 HIS A O 1
ATOM 723 N N . SER A 1 95 ? 20.838 8.316 -8.989 1.00 67.38 95 SER A N 1
ATOM 724 C CA . SER A 1 95 ? 20.756 6.872 -9.259 1.00 67.38 95 SER A CA 1
ATOM 725 C C . SER A 1 95 ? 20.622 6.050 -7.971 1.00 67.38 95 SER A C 1
ATOM 727 O O . SER A 1 95 ? 19.815 5.123 -7.897 1.00 67.38 95 SER A O 1
ATOM 729 N N . LEU A 1 96 ? 21.353 6.430 -6.917 1.00 73.00 96 LEU A N 1
ATOM 730 C CA . LEU A 1 96 ? 21.270 5.766 -5.617 1.00 73.00 96 LEU A CA 1
ATOM 731 C C . LEU A 1 96 ? 19.931 6.062 -4.934 1.00 73.00 96 LEU A C 1
ATOM 733 O O . LEU A 1 96 ? 19.281 5.138 -4.458 1.00 73.00 96 LEU A O 1
ATOM 737 N N . LEU A 1 97 ? 19.507 7.328 -4.922 1.00 73.31 97 LEU A N 1
ATOM 738 C CA . LEU A 1 97 ? 18.257 7.770 -4.298 1.00 73.31 97 LEU A CA 1
ATOM 739 C C . LEU A 1 97 ? 17.041 7.114 -4.945 1.00 73.31 97 LEU A C 1
ATOM 741 O O . LEU A 1 97 ? 16.150 6.644 -4.253 1.00 73.31 97 LEU A O 1
ATOM 745 N N . CYS A 1 98 ? 17.043 6.995 -6.266 1.00 75.31 98 CYS A N 1
ATOM 746 C CA . CYS A 1 98 ? 16.001 6.301 -7.002 1.00 75.31 98 CYS A CA 1
ATOM 747 C C . CYS A 1 98 ? 15.879 4.822 -6.607 1.00 75.31 98 CYS A C 1
ATOM 749 O O . CYS A 1 98 ? 14.783 4.325 -6.331 1.00 75.31 98 CYS A O 1
ATOM 751 N N . LYS A 1 99 ? 17.016 4.119 -6.533 1.00 76.56 99 LYS A N 1
ATOM 752 C CA . LYS A 1 99 ? 17.058 2.712 -6.117 1.00 76.56 99 LYS A CA 1
ATOM 753 C C . LYS A 1 99 ? 16.618 2.547 -4.666 1.00 76.56 99 LYS A C 1
ATOM 755 O O . LYS A 1 99 ? 15.817 1.663 -4.373 1.00 76.56 99 LYS A O 1
ATOM 760 N N . THR A 1 100 ? 17.095 3.400 -3.761 1.00 78.31 100 THR A N 1
ATOM 761 C CA . THR A 1 100 ? 16.733 3.319 -2.340 1.00 78.31 100 THR A CA 1
ATOM 762 C C . THR A 1 100 ? 15.270 3.678 -2.105 1.00 78.31 100 THR A C 1
ATOM 764 O O . THR A 1 100 ? 14.607 2.968 -1.358 1.00 78.31 100 THR A O 1
ATOM 767 N N . GLN A 1 101 ? 14.726 4.697 -2.775 1.00 80.69 101 GLN A N 1
ATOM 768 C CA . GLN A 1 101 ? 13.304 5.058 -2.709 1.00 80.69 101 GLN A CA 1
ATOM 769 C C . GLN A 1 101 ? 12.402 3.929 -3.215 1.00 80.69 101 GLN A C 1
ATOM 771 O O . GLN A 1 101 ? 11.360 3.658 -2.614 1.00 80.69 101 GLN A O 1
ATOM 776 N N . LEU A 1 102 ? 12.808 3.242 -4.287 1.00 80.19 102 LEU A N 1
ATOM 777 C CA . LEU A 1 102 ? 12.083 2.085 -4.806 1.00 80.19 102 LEU A CA 1
ATOM 778 C C . LEU A 1 102 ? 12.051 0.946 -3.780 1.00 80.19 102 LEU A C 1
ATOM 780 O O . LEU A 1 102 ? 10.973 0.478 -3.420 1.00 80.19 102 LEU A O 1
ATOM 784 N N . VAL A 1 103 ? 13.223 0.542 -3.280 1.00 85.06 103 VAL A N 1
ATOM 785 C CA . VAL A 1 103 ? 13.358 -0.545 -2.295 1.00 85.06 103 VAL A CA 1
ATOM 786 C C . VAL A 1 103 ? 12.634 -0.201 -0.993 1.00 85.06 103 VAL A C 1
ATOM 788 O O . VAL A 1 103 ? 12.004 -1.057 -0.376 1.00 85.06 103 VAL A O 1
ATOM 791 N N . LEU A 1 104 ? 12.688 1.059 -0.565 1.00 85.56 104 LEU A N 1
ATOM 792 C CA . LEU A 1 104 ? 12.061 1.499 0.675 1.00 85.56 104 LEU A CA 1
ATOM 793 C C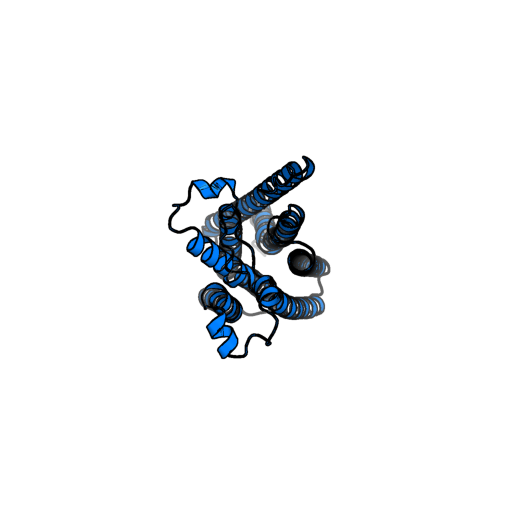 . LEU A 1 104 ? 10.531 1.530 0.561 1.00 85.56 104 LEU A C 1
ATOM 795 O O . LEU A 1 104 ? 9.847 1.072 1.476 1.00 85.56 104 LEU A O 1
ATOM 799 N N . SER A 1 105 ? 9.989 2.023 -0.557 1.00 86.69 105 SER A N 1
ATOM 800 C CA . SER A 1 105 ? 8.536 2.097 -0.769 1.00 86.69 105 SER A CA 1
ATOM 801 C C . SER A 1 105 ? 7.911 0.716 -0.991 1.00 86.69 105 SER A C 1
ATOM 803 O O . SER A 1 105 ? 7.029 0.318 -0.225 1.00 86.69 105 SER A O 1
ATOM 805 N N . LEU A 1 106 ? 8.396 -0.045 -1.978 1.00 83.06 106 LEU A N 1
ATOM 806 C CA . LEU A 1 106 ? 7.833 -1.354 -2.329 1.00 83.06 106 LEU A CA 1
ATOM 807 C C . LEU A 1 106 ? 8.264 -2.464 -1.357 1.00 83.06 106 LEU A C 1
ATOM 809 O O . LEU A 1 106 ? 7.541 -3.449 -1.198 1.00 83.06 106 LEU A O 1
ATOM 813 N N . GLY A 1 107 ? 9.451 -2.368 -0.758 1.00 83.56 107 GLY A N 1
ATOM 814 C CA . GLY A 1 107 ? 10.087 -3.480 -0.041 1.00 83.56 107 GLY A CA 1
ATOM 815 C C . GLY A 1 107 ? 9.892 -3.428 1.459 1.00 83.56 107 GLY A C 1
ATOM 816 O O . GLY A 1 107 ? 9.827 -4.474 2.100 1.00 83.56 107 GLY A O 1
ATOM 817 N N . LEU A 1 108 ? 9.748 -2.224 2.014 1.00 87.50 108 LEU A N 1
ATOM 818 C CA . LEU A 1 108 ? 9.555 -2.026 3.446 1.00 87.50 108 LEU A CA 1
ATOM 819 C C . LEU A 1 108 ? 8.186 -1.432 3.746 1.00 87.50 108 LEU A C 1
ATOM 821 O O . LEU A 1 108 ? 7.399 -2.047 4.453 1.00 87.50 108 LEU A O 1
ATOM 825 N N . LEU A 1 109 ? 7.876 -0.252 3.217 1.00 89.69 109 LEU A N 1
ATOM 826 C CA . LEU A 1 109 ? 6.729 0.523 3.698 1.00 89.69 109 LEU A CA 1
ATOM 827 C C . LEU A 1 109 ? 5.388 -0.095 3.341 1.00 89.69 109 LEU A C 1
ATOM 829 O O . LEU A 1 109 ? 4.513 -0.191 4.200 1.00 89.69 109 LEU A O 1
ATOM 833 N N . GLN A 1 110 ? 5.239 -0.556 2.104 1.00 88.94 110 GLN A N 1
ATOM 834 C CA . GLN A 1 110 ? 4.023 -1.224 1.671 1.00 88.94 110 GLN A CA 1
ATOM 835 C C . GLN A 1 110 ? 3.727 -2.508 2.480 1.00 88.94 110 GLN A C 1
ATOM 837 O O . GLN A 1 110 ? 2.652 -2.581 3.086 1.00 88.94 110 GLN A O 1
ATOM 842 N N . PRO A 1 111 ? 4.631 -3.510 2.564 1.00 88.69 111 PRO A N 1
ATOM 843 C CA . PRO A 1 111 ? 4.371 -4.713 3.360 1.00 88.69 111 PRO A CA 1
ATOM 844 C C . PRO A 1 111 ? 4.212 -4.404 4.854 1.00 88.69 111 PRO A C 1
ATOM 846 O O . PRO A 1 111 ? 3.378 -5.016 5.528 1.00 88.69 111 PRO A O 1
ATOM 849 N N . PHE A 1 112 ? 4.934 -3.407 5.366 1.00 91.50 112 PHE A N 1
ATOM 850 C CA . PHE A 1 112 ? 4.825 -2.977 6.754 1.00 91.50 112 PHE A CA 1
ATOM 851 C C . PHE A 1 112 ? 3.457 -2.364 7.075 1.00 91.50 112 PHE A C 1
ATOM 853 O O . PHE A 1 112 ? 2.878 -2.687 8.119 1.00 91.50 112 PHE A O 1
ATOM 860 N N . PHE A 1 113 ? 2.909 -1.529 6.186 1.00 92.00 113 PHE A N 1
ATOM 861 C CA . PHE A 1 113 ? 1.564 -0.966 6.329 1.00 92.00 113 PHE A CA 1
ATOM 862 C C . PHE A 1 113 ? 0.509 -2.079 6.372 1.00 92.00 113 PHE A C 1
ATOM 864 O O . PHE A 1 113 ? -0.292 -2.151 7.308 1.00 92.00 113 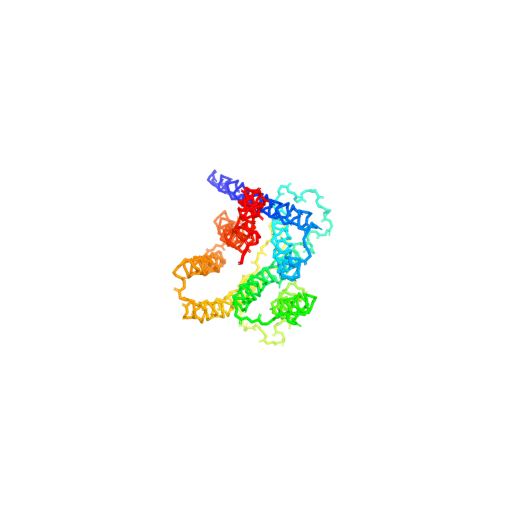PHE A O 1
ATOM 871 N N . PHE A 1 114 ? 0.557 -3.005 5.413 1.00 90.81 114 PHE A N 1
ATOM 872 C CA . PHE A 1 114 ? -0.382 -4.123 5.326 1.00 90.81 114 PHE A CA 1
ATOM 873 C C . PHE A 1 114 ? -0.302 -5.063 6.540 1.00 90.81 114 PHE A C 1
ATOM 875 O O . PHE A 1 114 ? -1.333 -5.454 7.101 1.00 90.81 114 PHE A O 1
ATOM 882 N N . SER A 1 115 ? 0.902 -5.389 7.010 1.00 90.12 115 SER A N 1
ATOM 883 C CA . SER A 1 115 ? 1.074 -6.201 8.221 1.00 90.12 115 SER A CA 1
ATOM 884 C C . SER A 1 115 ? 0.595 -5.476 9.485 1.00 90.12 115 SER A C 1
ATOM 886 O O . SER A 1 115 ? -0.039 -6.081 10.357 1.00 90.12 115 SER A O 1
ATOM 888 N N . SER A 1 116 ? 0.828 -4.164 9.575 1.00 90.75 116 SER A N 1
ATOM 889 C CA . SER A 1 116 ? 0.337 -3.345 10.688 1.00 90.75 116 SER A CA 1
ATOM 890 C C . SER A 1 116 ? -1.192 -3.298 10.709 1.00 90.75 116 SER A C 1
ATOM 892 O O . SER A 1 116 ? -1.793 -3.450 11.773 1.00 90.75 116 SER A O 1
ATOM 894 N N . LEU A 1 117 ? -1.830 -3.194 9.539 1.00 91.31 117 LEU A N 1
ATOM 895 C CA . LEU A 1 117 ? -3.284 -3.251 9.378 1.00 91.31 117 LEU A CA 1
ATOM 896 C C . LEU A 1 117 ? -3.848 -4.600 9.855 1.00 91.31 117 LEU A C 1
ATOM 898 O O . LEU A 1 117 ? -4.791 -4.623 10.647 1.00 91.31 117 LEU A O 1
ATOM 902 N N . LEU A 1 118 ? -3.236 -5.719 9.449 1.00 90.44 118 LEU A N 1
ATOM 903 C CA . LEU A 1 118 ? -3.639 -7.067 9.871 1.00 90.44 118 LEU A CA 1
ATOM 904 C C . LEU A 1 118 ? -3.450 -7.283 11.383 1.00 90.44 118 LEU A C 1
ATOM 906 O O . LEU A 1 118 ? -4.311 -7.864 12.052 1.00 90.44 118 LEU A O 1
ATOM 910 N N . SER A 1 119 ? -2.346 -6.787 11.943 1.00 88.69 119 SER A N 1
ATOM 911 C CA . SER A 1 119 ? -2.068 -6.856 13.383 1.00 88.69 119 SER A CA 1
ATOM 912 C C . SER A 1 119 ? -3.085 -6.041 14.182 1.00 88.69 119 SER A C 1
ATOM 914 O O . SER A 1 119 ? -3.588 -6.499 15.207 1.00 88.69 119 SER A O 1
ATOM 916 N N . LEU A 1 120 ? -3.453 -4.853 13.699 1.00 87.94 120 LEU A N 1
ATOM 917 C CA . LEU A 1 120 ? -4.460 -4.007 14.337 1.00 87.94 120 LEU A CA 1
ATOM 918 C C . LEU A 1 120 ? -5.852 -4.645 14.247 1.00 87.94 120 LEU A C 1
ATOM 920 O O . LEU A 1 120 ? -6.558 -4.715 15.248 1.00 87.94 120 LEU A O 1
ATOM 924 N N . LEU A 1 121 ? -6.224 -5.179 13.083 1.00 87.44 121 LEU A N 1
ATOM 925 C CA . LEU A 1 121 ? -7.482 -5.901 12.889 1.00 87.44 121 LEU A CA 1
ATOM 926 C C . LEU A 1 121 ? -7.596 -7.097 13.848 1.00 87.44 121 LEU A C 1
ATOM 928 O O . LEU A 1 121 ? -8.563 -7.204 14.598 1.00 87.44 121 LEU A O 1
ATOM 932 N N . SER A 1 122 ? -6.597 -7.981 13.849 1.00 85.75 122 SER A N 1
ATOM 933 C CA . SER A 1 122 ? -6.601 -9.200 14.669 1.00 85.75 122 SER A CA 1
ATOM 934 C C . SER A 1 122 ? -6.620 -8.891 16.163 1.00 85.75 122 SER A C 1
ATOM 936 O O . SER A 1 122 ? -7.415 -9.475 16.905 1.00 85.75 122 SER A O 1
ATOM 938 N N . THR A 1 123 ? -5.806 -7.934 16.611 1.00 80.81 123 THR A N 1
ATOM 939 C CA . THR A 1 123 ? -5.803 -7.503 18.013 1.00 80.81 123 THR A CA 1
ATOM 940 C C . THR A 1 123 ? -7.118 -6.841 18.398 1.00 80.81 123 THR A C 1
ATOM 942 O O . THR A 1 123 ? -7.671 -7.219 19.421 1.00 80.81 123 THR A O 1
ATOM 945 N N . SER A 1 124 ? -7.672 -5.949 17.569 1.00 78.88 124 SER A N 1
ATOM 946 C CA . SER A 1 124 ? -8.953 -5.280 17.835 1.00 78.88 124 SER A CA 1
ATOM 947 C C . SER A 1 124 ? -10.123 -6.256 17.964 1.00 78.88 124 SER A C 1
ATOM 949 O O . SER A 1 124 ? -11.085 -5.958 18.673 1.00 78.88 124 SER A O 1
ATOM 951 N N . LEU A 1 125 ? -10.068 -7.390 17.266 1.00 75.06 125 LEU A N 1
ATOM 952 C CA . LEU A 1 125 ? -11.108 -8.416 17.326 1.00 75.06 125 LEU A CA 1
ATOM 953 C C . LEU A 1 125 ? -10.898 -9.329 18.538 1.00 75.06 125 LEU A C 1
ATOM 955 O O . LEU A 1 125 ? -11.837 -9.567 19.288 1.00 75.06 125 LEU A O 1
ATOM 959 N N . THR A 1 126 ? -9.653 -9.723 18.815 1.00 69.81 126 THR A N 1
ATOM 960 C CA . THR A 1 126 ? -9.306 -10.549 19.987 1.00 69.81 126 THR A CA 1
ATOM 961 C C . THR A 1 126 ? -9.531 -9.806 21.308 1.00 69.81 126 THR A C 1
ATOM 963 O O . THR A 1 126 ? -9.930 -10.407 22.303 1.00 69.81 126 THR A O 1
ATOM 966 N N . THR A 1 127 ? -9.325 -8.485 21.341 1.00 61.31 127 THR A N 1
ATOM 967 C CA . THR A 1 127 ? -9.613 -7.662 22.528 1.00 61.31 127 THR A CA 1
ATOM 968 C C . THR A 1 127 ? -11.095 -7.617 22.884 1.00 61.31 127 THR A C 1
ATOM 970 O O . THR A 1 127 ? -11.419 -7.251 24.009 1.00 61.31 127 THR A O 1
ATOM 973 N N . SER A 1 128 ? -11.991 -7.984 21.960 1.00 57.25 128 SER A N 1
ATOM 974 C CA . SER A 1 128 ? -13.416 -8.125 22.269 1.00 57.25 128 SER A CA 1
ATOM 975 C C . SER A 1 128 ? -13.721 -9.385 23.091 1.00 57.25 128 SER A C 1
ATOM 977 O O . SER A 1 128 ? -14.772 -9.421 23.721 1.00 57.25 128 SER A O 1
ATOM 979 N N . ASP A 1 129 ? -12.817 -10.377 23.107 1.00 48.09 129 ASP A N 1
ATOM 980 C CA . ASP A 1 129 ? -13.048 -11.713 23.678 1.00 48.09 129 ASP A CA 1
ATOM 981 C C . ASP A 1 129 ? -12.129 -12.089 24.865 1.00 48.09 129 ASP A C 1
ATOM 983 O O . ASP A 1 129 ? -12.406 -13.085 25.534 1.00 48.09 129 ASP A O 1
ATOM 987 N N . TYR A 1 130 ? -11.029 -11.373 25.182 1.00 41.59 130 TYR A N 1
ATOM 988 C CA . TYR A 1 130 ? -10.057 -11.913 26.162 1.00 41.59 130 TYR A CA 1
ATOM 989 C C . TYR A 1 130 ? -9.213 -10.938 27.026 1.00 41.59 130 TYR A C 1
ATOM 991 O O . TYR A 1 130 ? -9.034 -9.760 26.732 1.00 41.59 130 TYR A O 1
ATOM 999 N N . LYS A 1 131 ? -8.692 -11.533 28.119 1.00 41.56 131 LYS A N 1
ATOM 1000 C CA . LYS A 1 131 ? -8.248 -11.062 29.450 1.00 41.56 131 LYS A CA 1
ATOM 1001 C C . LYS A 1 131 ? -7.312 -9.834 29.567 1.00 41.56 131 LYS A C 1
ATOM 1003 O O . LYS A 1 131 ? -6.325 -9.721 28.842 1.00 41.56 131 LYS A O 1
ATOM 1008 N N . PRO A 1 132 ? -7.482 -9.032 30.645 1.00 47.38 132 PRO A N 1
ATOM 1009 C CA . PRO A 1 132 ? -6.766 -7.775 30.926 1.00 47.38 132 PRO A CA 1
ATOM 1010 C C . PRO A 1 132 ? -5.279 -7.894 31.334 1.00 47.38 132 PRO A C 1
ATOM 1012 O O . PRO A 1 132 ? -4.695 -6.904 31.765 1.00 47.38 132 PRO A O 1
ATOM 1015 N N . ASN A 1 133 ? -4.635 -9.063 31.221 1.00 48.19 133 ASN A N 1
ATOM 1016 C CA . ASN A 1 133 ? -3.291 -9.288 31.786 1.00 48.19 133 ASN A CA 1
ATOM 1017 C C . ASN A 1 133 ? -2.123 -9.138 30.783 1.00 48.19 133 ASN A C 1
ATOM 1019 O O . ASN A 1 133 ? -0.972 -9.412 31.119 1.00 48.19 133 ASN A O 1
ATOM 1023 N N . GLN A 1 134 ? -2.376 -8.733 29.533 1.00 57.62 134 GLN A N 1
ATOM 1024 C CA . GLN A 1 134 ? -1.298 -8.514 28.560 1.00 57.62 134 GLN A CA 1
ATOM 1025 C C . GLN A 1 134 ? -0.748 -7.088 28.637 1.00 57.62 134 GLN A C 1
ATOM 1027 O O . GLN A 1 134 ? -1.473 -6.104 28.508 1.00 57.62 134 GLN A O 1
ATOM 1032 N N . ARG A 1 135 ? 0.575 -6.974 28.819 1.00 63.84 135 ARG A N 1
ATOM 1033 C CA . ARG A 1 135 ? 1.264 -5.680 28.881 1.00 63.84 135 ARG A CA 1
ATOM 1034 C C . ARG A 1 135 ? 1.194 -4.967 27.518 1.00 63.84 135 ARG A C 1
ATOM 1036 O O . ARG A 1 135 ? 1.582 -5.562 26.511 1.00 63.84 135 ARG A O 1
ATOM 1043 N N . PRO A 1 136 ? 0.833 -3.670 27.471 1.00 67.00 136 PRO A N 1
ATOM 1044 C CA . PRO A 1 136 ? 0.666 -2.912 26.225 1.00 67.00 136 PRO A CA 1
ATOM 1045 C C . PRO A 1 136 ? 1.945 -2.850 25.378 1.00 67.00 136 PRO A C 1
ATOM 1047 O O . PRO A 1 136 ? 1.886 -2.870 24.152 1.00 67.00 136 PRO A O 1
ATOM 1050 N N . LYS A 1 137 ? 3.115 -2.835 26.030 1.00 75.31 137 LYS A N 1
ATOM 1051 C CA . LYS A 1 137 ? 4.417 -2.850 25.350 1.00 75.31 137 LYS A CA 1
ATOM 1052 C C . LYS A 1 137 ? 4.655 -4.162 24.594 1.00 75.31 137 LYS A C 1
ATOM 1054 O O . LYS A 1 137 ? 5.162 -4.129 23.482 1.00 75.31 137 LYS A O 1
ATOM 1059 N N . ALA A 1 138 ? 4.252 -5.303 25.159 1.00 80.19 138 ALA A N 1
ATOM 1060 C CA . ALA A 1 138 ? 4.476 -6.611 24.545 1.00 80.19 138 ALA A CA 1
ATOM 1061 C C . ALA A 1 138 ? 3.660 -6.789 23.254 1.00 80.19 138 ALA A C 1
ATOM 1063 O O . ALA A 1 138 ? 4.170 -7.335 22.282 1.00 80.19 138 ALA A O 1
ATOM 1064 N N . LEU A 1 139 ? 2.425 -6.274 23.218 1.00 80.94 139 LEU A N 1
ATOM 1065 C CA . LEU A 1 139 ? 1.588 -6.279 22.012 1.00 80.94 139 LEU A CA 1
ATOM 1066 C C . LEU A 1 139 ? 2.183 -5.420 20.894 1.00 80.94 139 LEU A C 1
ATOM 1068 O O . LEU A 1 139 ? 2.247 -5.868 19.753 1.00 80.94 139 LEU A O 1
ATOM 1072 N N . PHE A 1 140 ? 2.663 -4.221 21.229 1.00 84.44 140 PHE A N 1
ATOM 1073 C CA . PHE A 1 140 ? 3.334 -3.352 20.265 1.00 84.44 140 PHE A CA 1
ATOM 1074 C C . PHE A 1 140 ? 4.601 -3.999 19.702 1.00 84.44 140 PHE A C 1
ATOM 1076 O O . PHE A 1 140 ? 4.744 -4.086 18.488 1.00 84.44 140 PHE A O 1
ATOM 1083 N N . PHE A 1 141 ? 5.486 -4.510 20.566 1.00 85.94 141 PHE A N 1
ATOM 1084 C CA . PHE A 1 141 ? 6.705 -5.185 20.118 1.00 85.94 141 PHE A CA 1
ATOM 1085 C C . PHE A 1 141 ? 6.408 -6.437 19.296 1.00 85.94 141 PHE A C 1
ATOM 1087 O O . PHE A 1 141 ? 7.116 -6.687 18.329 1.00 85.94 141 PHE A O 1
ATOM 1094 N N . ARG A 1 142 ? 5.346 -7.184 19.625 1.00 87.19 142 ARG A N 1
ATOM 1095 C CA . ARG A 1 142 ? 4.893 -8.326 18.826 1.00 87.19 142 ARG A CA 1
ATOM 1096 C C . ARG A 1 142 ? 4.387 -7.899 17.449 1.00 87.19 142 ARG A C 1
ATOM 1098 O O . ARG A 1 142 ? 4.722 -8.541 16.465 1.00 87.19 142 ARG A O 1
ATOM 1105 N N . ALA A 1 143 ? 3.582 -6.844 17.357 1.00 87.38 143 ALA A N 1
ATOM 1106 C CA . ALA A 1 143 ? 3.106 -6.353 16.065 1.00 87.38 143 ALA A CA 1
ATOM 1107 C C . ALA A 1 143 ? 4.255 -5.782 15.225 1.00 87.38 143 ALA A C 1
ATOM 1109 O O . ALA A 1 143 ? 4.361 -6.086 14.042 1.00 87.38 143 ALA A O 1
ATOM 1110 N N . LEU A 1 144 ? 5.153 -5.012 15.847 1.00 89.94 144 LEU A N 1
ATOM 1111 C CA . LEU A 1 144 ? 6.347 -4.484 15.197 1.00 89.94 144 LEU A CA 1
ATOM 1112 C C . LEU A 1 144 ? 7.252 -5.618 14.704 1.00 89.94 144 LEU A C 1
ATOM 1114 O O . LEU A 1 144 ? 7.699 -5.577 13.562 1.00 89.94 144 LEU A O 1
ATOM 1118 N N . SER A 1 145 ? 7.492 -6.642 15.529 1.00 89.62 145 SER A N 1
ATOM 1119 C CA . SER A 1 145 ? 8.327 -7.779 15.144 1.00 89.62 145 SER A CA 1
ATOM 1120 C C . SER A 1 145 ? 7.694 -8.598 14.026 1.00 89.62 145 SER A 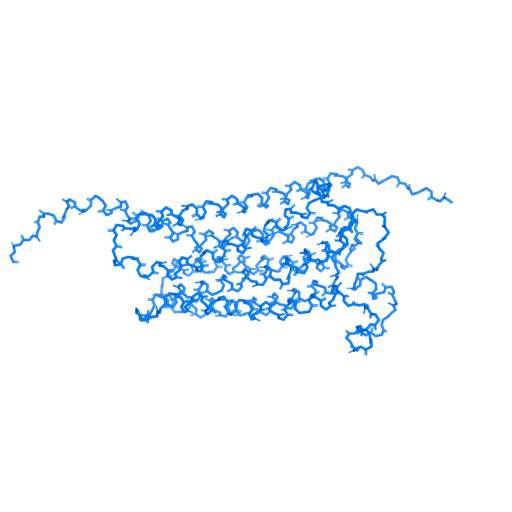C 1
ATOM 1122 O O . SER A 1 145 ? 8.394 -8.931 13.077 1.00 89.62 145 SER A O 1
ATOM 1124 N N . VAL A 1 146 ? 6.382 -8.856 14.070 1.00 88.75 146 VAL A N 1
ATOM 1125 C CA . VAL A 1 146 ? 5.656 -9.541 12.987 1.00 88.75 146 VAL A CA 1
ATOM 1126 C C . VAL A 1 146 ? 5.712 -8.726 11.694 1.00 88.75 146 VAL A C 1
ATOM 1128 O O . VAL A 1 146 ? 6.011 -9.290 10.644 1.00 88.75 146 VAL A O 1
ATOM 1131 N N . SER A 1 147 ? 5.499 -7.409 11.754 1.00 89.12 147 SER A N 1
ATOM 1132 C CA . SER A 1 147 ? 5.577 -6.537 10.576 1.00 89.12 147 SER A CA 1
ATOM 1133 C C . SER A 1 147 ? 6.978 -6.455 9.984 1.00 89.12 147 SER A C 1
ATOM 1135 O O . SER A 1 147 ? 7.122 -6.528 8.763 1.00 89.12 147 SER A O 1
ATOM 1137 N N . LEU A 1 148 ? 8.015 -6.356 10.815 1.00 89.69 148 LEU A N 1
ATOM 1138 C CA . LEU A 1 148 ? 9.403 -6.382 10.353 1.00 89.69 148 LEU A CA 1
ATOM 1139 C C . LEU A 1 148 ? 9.765 -7.745 9.759 1.00 89.69 148 LEU A C 1
ATOM 1141 O O . LEU A 1 148 ? 10.316 -7.805 8.662 1.00 89.69 148 LEU A O 1
ATOM 1145 N N . TRP A 1 149 ? 9.395 -8.832 10.436 1.00 92.12 149 TRP A N 1
ATOM 1146 C CA . TRP A 1 149 ? 9.663 -10.192 9.976 1.00 92.12 149 TRP A CA 1
ATOM 1147 C C . TRP A 1 149 ? 8.959 -10.497 8.655 1.00 92.12 149 TRP A C 1
ATOM 1149 O O . TRP A 1 149 ? 9.558 -11.069 7.752 1.00 92.12 149 TRP A O 1
ATOM 1159 N N . SER A 1 150 ? 7.709 -10.056 8.504 1.00 85.81 150 SER A N 1
ATOM 1160 C CA . SER A 1 150 ? 6.953 -10.212 7.261 1.00 85.81 150 SER A CA 1
ATOM 1161 C C . SER A 1 150 ? 7.499 -9.350 6.120 1.00 85.81 150 SER A C 1
ATOM 1163 O O . SER A 1 150 ? 7.335 -9.722 4.960 1.00 85.81 150 SER A O 1
ATOM 1165 N N . SER A 1 151 ? 8.109 -8.201 6.422 1.00 87.38 151 SER A N 1
ATOM 1166 C CA . SER A 1 151 ? 8.670 -7.302 5.402 1.00 87.38 151 SER A CA 1
ATOM 1167 C C . SER A 1 151 ? 10.078 -7.720 4.974 1.00 87.38 151 SER A C 1
ATOM 1169 O O . SER A 1 151 ? 10.493 -7.414 3.860 1.00 87.38 151 SER A O 1
ATOM 1171 N N . PHE A 1 152 ? 10.803 -8.459 5.821 1.00 90.62 152 PHE A N 1
ATOM 1172 C CA . PHE A 1 152 ? 12.185 -8.869 5.572 1.00 90.62 152 PHE A CA 1
ATOM 1173 C C . PHE A 1 152 ? 12.387 -9.651 4.259 1.00 90.62 152 PHE A C 1
ATOM 1175 O O . PHE A 1 152 ? 13.293 -9.279 3.516 1.00 90.62 152 PHE A O 1
ATOM 1182 N N . PRO A 1 153 ? 11.561 -10.656 3.893 1.00 88.06 153 PRO A N 1
ATOM 1183 C CA . PRO A 1 153 ? 11.717 -11.363 2.623 1.00 88.06 153 PRO A CA 1
ATOM 1184 C C . PRO A 1 153 ? 11.555 -10.432 1.418 1.00 88.06 153 PRO A C 1
ATOM 1186 O O . PRO A 1 153 ? 12.379 -10.455 0.509 1.00 88.06 153 PRO A O 1
ATOM 1189 N N . SER A 1 154 ? 10.529 -9.573 1.433 1.00 86.31 154 SER A N 1
ATOM 1190 C CA . SER A 1 154 ? 10.282 -8.611 0.349 1.00 86.31 154 SER A CA 1
ATOM 1191 C C . SER A 1 154 ? 11.444 -7.627 0.211 1.00 86.31 154 SER A C 1
ATOM 1193 O O . SER A 1 154 ? 11.958 -7.420 -0.889 1.00 86.31 154 SER A O 1
ATOM 1195 N N . LEU A 1 155 ? 11.919 -7.082 1.335 1.00 88.31 155 LEU A N 1
ATOM 1196 C CA . LEU A 1 155 ? 13.064 -6.182 1.369 1.00 88.31 155 LEU A CA 1
ATOM 1197 C C . LEU A 1 155 ? 14.335 -6.860 0.860 1.00 88.31 155 LEU A C 1
ATOM 1199 O O . LEU A 1 155 ? 15.032 -6.284 0.031 1.00 88.31 155 LEU A O 1
ATOM 1203 N N . PHE A 1 156 ? 14.621 -8.080 1.313 1.00 88.94 156 PHE A N 1
ATOM 1204 C CA . PHE A 1 156 ? 15.794 -8.832 0.882 1.00 88.94 156 PHE A CA 1
ATOM 1205 C C . PHE A 1 156 ? 15.788 -9.033 -0.635 1.00 88.94 156 PHE A C 1
ATOM 1207 O O . PHE A 1 156 ? 16.754 -8.667 -1.303 1.00 88.94 156 PHE A O 1
ATOM 1214 N N . PHE A 1 157 ? 14.676 -9.517 -1.197 1.00 84.50 157 PHE A N 1
ATOM 1215 C CA . PHE A 1 157 ? 14.555 -9.700 -2.643 1.00 84.50 157 PHE A CA 1
ATOM 1216 C C . PHE A 1 157 ? 14.699 -8.383 -3.413 1.00 84.50 157 PHE A C 1
ATOM 1218 O O . PHE A 1 157 ? 15.381 -8.345 -4.435 1.00 84.50 157 PHE A O 1
ATOM 1225 N N . GLN A 1 158 ? 14.118 -7.285 -2.925 1.00 85.00 158 GLN A N 1
ATOM 1226 C CA . GLN A 1 158 ? 14.226 -5.990 -3.600 1.00 85.00 158 GLN A CA 1
ATOM 1227 C C . GLN A 1 158 ? 15.624 -5.375 -3.512 1.00 85.00 158 GLN A C 1
ATOM 1229 O O . GLN A 1 158 ? 16.085 -4.795 -4.494 1.00 85.00 158 GLN A O 1
ATOM 1234 N N . VAL A 1 159 ? 16.328 -5.535 -2.388 1.00 85.06 159 VAL A N 1
ATOM 1235 C CA . VAL A 1 159 ? 17.737 -5.131 -2.257 1.00 85.06 159 VAL A CA 1
ATOM 1236 C C . VAL A 1 159 ? 18.603 -5.937 -3.221 1.00 85.06 159 VAL A C 1
ATOM 1238 O O . VAL A 1 159 ? 19.411 -5.348 -3.942 1.00 85.06 159 VAL A O 1
ATOM 1241 N N . VAL A 1 160 ? 18.403 -7.259 -3.283 1.00 82.31 160 VAL A N 1
ATOM 1242 C CA . VAL A 1 160 ? 19.142 -8.130 -4.204 1.00 82.31 160 VAL A CA 1
ATOM 1243 C C . VAL A 1 160 ? 18.931 -7.683 -5.653 1.00 82.31 160 VAL A C 1
ATOM 1245 O O . VAL A 1 160 ? 19.900 -7.452 -6.371 1.00 82.31 160 VAL A O 1
ATOM 1248 N N . LEU A 1 161 ? 17.680 -7.459 -6.061 1.00 75.50 161 LEU A N 1
ATOM 1249 C CA . LEU A 1 161 ? 17.346 -7.024 -7.420 1.00 75.50 161 LEU A CA 1
ATOM 1250 C C . LEU A 1 161 ? 17.850 -5.610 -7.761 1.00 75.50 161 LEU A C 1
ATOM 1252 O O . LEU A 1 161 ? 18.195 -5.354 -8.913 1.00 75.50 161 LEU A O 1
ATOM 1256 N N . ALA A 1 162 ? 17.885 -4.683 -6.799 1.00 75.19 162 ALA A N 1
ATOM 1257 C CA . ALA A 1 162 ? 18.250 -3.286 -7.055 1.00 75.19 162 ALA A CA 1
ATOM 1258 C C . ALA A 1 162 ? 19.768 -3.022 -7.040 1.00 75.19 162 ALA A C 1
ATOM 1260 O O . ALA A 1 162 ? 20.251 -2.142 -7.768 1.00 75.19 162 ALA A O 1
ATOM 1261 N N . PHE A 1 163 ? 20.517 -3.740 -6.195 1.00 77.94 163 PHE A N 1
ATOM 1262 C CA . PHE A 1 163 ? 21.939 -3.472 -5.952 1.00 77.94 163 PHE A CA 1
ATOM 1263 C C . PHE A 1 163 ? 22.890 -4.457 -6.629 1.00 77.94 163 PHE A C 1
ATOM 1265 O O . PHE A 1 163 ? 24.000 -4.053 -6.980 1.00 77.94 163 PHE A O 1
ATOM 1272 N N . PHE A 1 164 ? 22.499 -5.716 -6.834 1.00 75.12 164 PHE A N 1
ATOM 1273 C CA . PHE A 1 164 ? 23.425 -6.698 -7.393 1.00 75.12 164 PHE A CA 1
ATOM 1274 C C . PHE A 1 164 ? 23.461 -6.626 -8.924 1.00 75.12 164 PHE A C 1
ATOM 1276 O O . PHE A 1 164 ? 22.420 -6.505 -9.576 1.00 75.12 164 PHE A O 1
ATOM 1283 N N . PRO A 1 165 ? 24.658 -6.717 -9.532 1.00 67.88 165 PRO A N 1
ATOM 1284 C CA . PRO A 1 165 ? 24.786 -6.724 -10.978 1.00 67.88 165 PRO A CA 1
ATOM 1285 C C . PRO A 1 165 ? 24.143 -7.986 -11.558 1.00 67.88 165 PRO A C 1
ATOM 1287 O O . PRO A 1 165 ? 24.314 -9.096 -11.051 1.00 67.88 165 PRO A O 1
ATOM 1290 N N . LYS A 1 166 ? 23.440 -7.818 -12.680 1.00 66.06 166 LYS A N 1
ATOM 1291 C CA . LYS A 1 166 ? 22.675 -8.887 -13.344 1.00 66.06 166 LYS A CA 1
ATOM 1292 C C . LYS A 1 166 ? 23.522 -10.107 -13.715 1.00 66.06 166 LYS A C 1
ATOM 1294 O O . LYS A 1 166 ? 22.991 -11.209 -13.774 1.00 66.06 166 LYS A O 1
ATOM 1299 N N . GLY A 1 167 ? 24.826 -9.913 -13.942 1.00 63.06 167 GLY A N 1
ATOM 1300 C CA . GLY A 1 167 ? 25.777 -10.998 -14.194 1.00 63.06 167 GLY A CA 1
ATOM 1301 C C . GLY A 1 167 ? 25.862 -11.985 -13.029 1.00 63.06 167 GLY A C 1
ATOM 1302 O O . GLY A 1 167 ? 25.780 -13.185 -13.250 1.00 63.06 167 GLY A O 1
ATOM 1303 N N . ILE A 1 168 ? 25.900 -11.491 -11.787 1.00 65.81 168 ILE A N 1
ATOM 1304 C CA . ILE A 1 168 ? 25.959 -12.341 -10.587 1.00 65.81 168 ILE A CA 1
ATOM 1305 C C . ILE A 1 168 ? 24.628 -13.072 -10.369 1.00 65.81 168 ILE A C 1
ATOM 1307 O O . ILE A 1 168 ? 24.623 -14.247 -10.018 1.00 65.81 168 ILE A O 1
ATOM 1311 N N . LEU A 1 169 ? 23.490 -12.418 -10.629 1.00 65.62 169 LEU A N 1
ATOM 1312 C CA . LEU A 1 169 ? 22.182 -13.085 -10.549 1.00 65.62 169 LEU A CA 1
ATOM 1313 C C . LEU A 1 169 ? 22.022 -14.198 -11.599 1.00 65.62 169 LEU A C 1
ATOM 1315 O O . LEU A 1 169 ? 21.297 -15.164 -11.357 1.00 65.62 169 LEU A O 1
ATOM 1319 N N . ARG A 1 170 ? 22.688 -14.068 -12.755 1.00 63.25 170 ARG A N 1
ATOM 1320 C CA . ARG A 1 170 ? 22.697 -15.089 -13.812 1.00 63.25 170 ARG A CA 1
ATOM 1321 C C . ARG A 1 170 ? 23.519 -16.305 -13.396 1.00 63.25 170 ARG A C 1
ATOM 1323 O O . ARG A 1 170 ? 23.053 -17.423 -13.575 1.00 63.25 170 ARG A O 1
ATOM 1330 N N . GLU A 1 171 ? 24.684 -16.069 -12.795 1.00 65.62 171 GLU A N 1
ATOM 1331 C CA . GLU A 1 171 ? 25.553 -17.110 -12.226 1.00 65.62 171 GLU A CA 1
ATOM 1332 C C . GLU A 1 171 ? 24.879 -17.864 -11.069 1.00 65.62 171 GLU A C 1
ATOM 1334 O O . GLU A 1 171 ? 25.010 -19.078 -10.957 1.00 65.62 171 GLU A O 1
ATOM 1339 N N . LEU A 1 172 ? 24.070 -17.183 -10.247 1.00 64.00 172 LEU A N 1
ATOM 1340 C CA . LEU A 1 172 ? 23.281 -17.823 -9.183 1.00 64.00 172 LEU A CA 1
ATOM 1341 C C . LEU A 1 172 ? 22.082 -18.650 -9.693 1.00 64.00 172 LEU A C 1
ATOM 1343 O O . LEU A 1 172 ? 21.324 -19.183 -8.883 1.00 64.00 172 LEU A O 1
ATOM 1347 N N . GLY A 1 173 ? 21.861 -18.736 -11.010 1.00 60.28 173 GLY A N 1
ATOM 1348 C CA . GLY A 1 173 ? 20.759 -19.501 -11.600 1.00 60.28 173 GLY A CA 1
ATOM 1349 C C . GLY A 1 173 ? 19.363 -18.921 -11.339 1.00 60.28 173 GLY A C 1
ATOM 1350 O O . GLY A 1 173 ? 18.366 -19.568 -11.647 1.00 60.28 173 GLY A O 1
ATOM 1351 N N . MET A 1 174 ? 19.258 -17.698 -10.801 1.00 59.56 174 MET A N 1
ATOM 1352 C CA . MET A 1 174 ? 17.966 -17.033 -10.564 1.00 59.56 174 MET A CA 1
ATOM 1353 C C . MET A 1 174 ? 17.327 -16.489 -11.848 1.00 59.56 174 MET A C 1
ATOM 1355 O O . MET A 1 174 ? 16.163 -16.093 -11.832 1.00 59.56 174 MET A O 1
ATOM 1359 N N . ILE A 1 175 ? 18.071 -16.452 -12.958 1.00 58.03 175 ILE A N 1
ATOM 1360 C CA . ILE A 1 175 ? 17.593 -15.934 -14.239 1.00 58.03 175 ILE A CA 1
ATOM 1361 C C . ILE A 1 175 ? 17.672 -17.052 -15.285 1.00 58.03 175 ILE A C 1
ATOM 1363 O O . ILE A 1 175 ? 18.772 -17.541 -15.555 1.00 58.03 175 ILE A O 1
ATOM 1367 N N . PRO A 1 176 ? 16.552 -17.431 -15.928 1.00 58.38 176 PRO A N 1
ATOM 1368 C CA . PRO A 1 176 ? 16.600 -18.341 -17.064 1.00 58.38 176 PRO A CA 1
ATOM 1369 C C . PRO A 1 176 ? 17.449 -17.732 -18.186 1.00 58.38 176 PRO A C 1
ATOM 1371 O O . PRO A 1 176 ? 17.486 -16.512 -18.362 1.00 58.38 176 PRO A O 1
ATOM 1374 N N . SER A 1 177 ? 18.144 -18.574 -18.953 1.00 52.78 177 SER A N 1
ATOM 1375 C CA . SER A 1 177 ? 18.994 -18.180 -20.081 1.00 52.78 177 SER A CA 1
ATOM 1376 C C . SER A 1 177 ? 18.160 -17.599 -21.233 1.00 52.78 177 SER A C 1
ATOM 1378 O O . SER A 1 177 ? 17.946 -18.244 -22.254 1.00 52.78 177 SER A O 1
ATOM 1380 N N . MET A 1 178 ? 17.662 -16.382 -21.046 1.00 55.19 178 MET A N 1
ATOM 1381 C CA . MET A 1 178 ? 16.877 -15.622 -22.013 1.00 55.19 178 MET A CA 1
ATOM 1382 C C . MET A 1 178 ? 17.779 -14.651 -22.792 1.00 55.19 178 MET A C 1
ATOM 1384 O O . MET A 1 178 ? 18.845 -14.264 -22.292 1.00 55.19 178 MET A O 1
ATOM 1388 N N . PRO A 1 179 ? 17.383 -14.258 -24.019 1.00 55.75 179 PRO A N 1
ATOM 1389 C CA . PRO A 1 179 ? 18.115 -13.278 -24.817 1.00 55.75 179 PRO A CA 1
ATOM 1390 C C . PRO A 1 179 ? 18.227 -11.940 -24.077 1.00 55.75 179 PRO A C 1
ATOM 1392 O O . PRO A 1 179 ? 17.284 -11.509 -23.415 1.00 55.75 179 PRO A O 1
ATOM 1395 N N . ALA A 1 180 ? 19.383 -11.281 -24.209 1.00 56.16 180 ALA A N 1
ATOM 1396 C CA . ALA A 1 180 ? 19.774 -10.109 -23.418 1.00 56.16 180 ALA A CA 1
ATOM 1397 C C . ALA A 1 180 ? 18.730 -8.977 -23.405 1.00 56.16 180 ALA A C 1
ATOM 1399 O O . ALA A 1 180 ? 18.543 -8.344 -22.371 1.00 56.16 180 ALA A O 1
ATOM 1400 N N . THR A 1 181 ? 17.997 -8.783 -24.504 1.00 51.56 181 THR A N 1
ATOM 1401 C CA . THR A 1 181 ? 16.899 -7.811 -24.646 1.00 51.56 181 THR A CA 1
ATOM 1402 C C . THR A 1 181 ? 15.699 -8.107 -23.745 1.00 51.56 181 THR A C 1
ATOM 1404 O O . THR A 1 181 ? 15.108 -7.196 -23.170 1.00 51.56 181 THR A O 1
ATOM 1407 N N . VAL A 1 182 ? 15.342 -9.379 -23.566 1.00 51.81 182 VAL A N 1
ATOM 1408 C CA . VAL A 1 182 ? 14.232 -9.799 -22.695 1.00 51.81 182 VAL A CA 1
ATOM 1409 C C . VAL A 1 182 ? 14.641 -9.674 -21.227 1.00 51.81 182 VAL A C 1
ATOM 1411 O O . VAL A 1 182 ? 13.873 -9.183 -20.401 1.00 51.81 182 VAL A O 1
ATOM 1414 N N . THR A 1 183 ? 15.886 -10.019 -20.902 1.00 52.38 183 THR A N 1
ATOM 1415 C CA . THR A 1 183 ? 16.470 -9.815 -19.567 1.00 52.38 183 THR A CA 1
ATOM 1416 C C . THR A 1 183 ? 16.575 -8.332 -19.205 1.00 52.38 183 THR A C 1
ATOM 1418 O O . THR A 1 183 ? 16.483 -7.959 -18.034 1.00 52.38 183 THR A O 1
ATOM 1421 N N . GLU A 1 184 ? 16.751 -7.469 -20.203 1.00 55.88 184 GLU A N 1
ATOM 1422 C CA . GLU A 1 184 ? 16.796 -6.022 -20.042 1.00 55.88 184 GLU A CA 1
ATOM 1423 C C . GLU A 1 184 ? 15.427 -5.423 -19.702 1.00 55.88 184 GLU A C 1
ATOM 1425 O O . GLU A 1 184 ? 15.326 -4.625 -18.772 1.00 55.88 184 GLU A O 1
ATOM 1430 N N . ILE A 1 185 ? 14.369 -5.879 -20.369 1.00 51.28 185 ILE A N 1
ATOM 1431 C CA . ILE A 1 185 ? 12.986 -5.467 -20.091 1.00 51.28 185 ILE A CA 1
ATOM 1432 C C . ILE A 1 185 ? 12.529 -6.004 -18.723 1.00 51.28 185 ILE A C 1
ATOM 1434 O O . ILE A 1 185 ? 12.005 -5.253 -17.901 1.00 51.28 185 ILE A O 1
ATOM 1438 N N . ILE A 1 186 ? 12.796 -7.281 -18.427 1.00 50.91 186 ILE A N 1
ATOM 1439 C CA . ILE A 1 186 ? 12.331 -7.949 -17.197 1.00 50.91 186 ILE A CA 1
ATOM 1440 C C . ILE A 1 186 ? 13.069 -7.449 -15.943 1.00 50.91 186 ILE A C 1
ATOM 1442 O O . ILE A 1 186 ? 12.460 -7.276 -14.886 1.00 50.91 186 ILE A O 1
ATOM 1446 N N . MET A 1 187 ? 14.377 -7.198 -16.031 1.00 50.28 187 MET A N 1
ATOM 1447 C CA . MET A 1 187 ? 15.188 -6.789 -14.873 1.00 50.28 187 MET A CA 1
ATOM 1448 C C . MET A 1 187 ? 15.589 -5.310 -14.879 1.00 50.28 187 MET A C 1
ATOM 1450 O O . MET A 1 187 ? 16.345 -4.894 -14.006 1.00 50.28 187 MET A O 1
ATOM 1454 N N . GLY A 1 188 ? 15.095 -4.516 -15.834 1.00 47.44 188 GLY A N 1
ATOM 1455 C CA . GLY A 1 188 ? 15.390 -3.086 -15.963 1.00 47.44 188 GLY A CA 1
ATOM 1456 C C . GLY A 1 188 ? 16.809 -2.834 -16.465 1.00 47.44 188 GLY A C 1
ATOM 1457 O O . GLY A 1 188 ? 17.781 -2.954 -15.721 1.00 47.44 188 GLY A O 1
ATOM 1458 N N . GLY A 1 189 ? 16.964 -2.566 -17.759 1.00 37.69 189 GLY A N 1
ATOM 1459 C CA . GLY A 1 189 ? 18.229 -2.228 -18.410 1.00 37.69 189 GLY A CA 1
ATOM 1460 C C . GLY A 1 189 ? 18.974 -1.092 -17.752 1.00 37.69 189 GLY A C 1
ATOM 1461 O O . GLY A 1 189 ? 18.369 -0.128 -17.300 1.00 37.69 189 GLY A O 1
ATOM 1462 N N . ALA A 1 190 ? 20.302 -1.194 -17.750 1.00 35.31 190 ALA A N 1
ATOM 1463 C CA . ALA A 1 190 ? 21.186 -0.081 -17.437 1.00 35.31 190 ALA A CA 1
ATOM 1464 C C . ALA A 1 190 ? 21.211 0.941 -18.591 1.00 35.31 190 ALA A C 1
ATOM 1466 O O . ALA A 1 190 ? 22.255 1.505 -18.885 1.00 35.31 190 ALA A O 1
ATOM 1467 N N . ALA A 1 191 ? 20.069 1.196 -19.231 1.00 34.88 191 ALA A N 1
ATOM 1468 C CA . ALA A 1 191 ? 19.872 2.370 -20.059 1.00 34.88 191 ALA A CA 1
ATOM 1469 C C . ALA A 1 191 ? 19.522 3.526 -19.115 1.00 34.88 191 ALA A C 1
ATOM 1471 O O . ALA A 1 191 ? 18.385 3.987 -19.029 1.00 34.88 191 ALA A O 1
ATOM 1472 N N . VAL A 1 192 ? 20.524 3.959 -18.345 1.00 40.19 192 VAL A N 1
ATOM 1473 C CA . VAL A 1 192 ? 20.578 5.337 -17.851 1.00 40.19 192 VAL A CA 1
ATOM 1474 C C . VAL A 1 192 ? 21.076 6.168 -19.029 1.00 40.19 192 VAL A C 1
ATOM 1476 O O . VAL A 1 192 ? 22.180 6.696 -19.002 1.00 40.19 192 VAL A O 1
ATOM 1479 N N . ASP A 1 193 ? 20.277 6.227 -20.089 1.00 33.19 193 ASP A N 1
ATOM 1480 C CA . ASP A 1 193 ? 20.464 7.226 -21.124 1.00 33.19 193 ASP A CA 1
ATOM 1481 C C . ASP A 1 193 ? 19.535 8.378 -20.770 1.00 33.19 193 ASP A C 1
ATOM 1483 O O . ASP A 1 193 ? 18.316 8.303 -20.899 1.00 33.19 193 ASP A O 1
ATOM 1487 N N . SER A 1 194 ? 20.159 9.390 -20.170 1.00 39.66 194 SER A N 1
ATOM 1488 C CA . SER A 1 194 ? 19.919 10.803 -20.445 1.00 39.66 194 SER A CA 1
ATOM 1489 C C . SER A 1 194 ? 18.487 11.159 -20.849 1.00 39.66 194 SER A C 1
ATOM 1491 O O . SER A 1 194 ? 18.234 11.407 -22.016 1.00 39.66 194 SER A O 1
ATOM 1493 N N . GLU A 1 195 ? 17.572 11.161 -19.875 1.00 38.59 195 GLU A N 1
ATOM 1494 C CA . GLU A 1 195 ? 16.493 12.145 -19.659 1.00 38.59 195 GLU A CA 1
ATOM 1495 C C . GLU A 1 195 ? 15.359 11.533 -18.806 1.00 38.59 195 GLU A C 1
ATOM 1497 O O . GLU A 1 195 ? 14.464 10.835 -19.265 1.00 38.59 195 GLU A O 1
ATOM 1502 N N . GLY A 1 196 ? 15.381 11.837 -17.504 1.00 48.09 196 GLY A N 1
ATOM 1503 C CA . GLY A 1 196 ? 14.148 12.130 -16.762 1.00 48.09 196 GLY A CA 1
ATOM 1504 C C . GLY A 1 196 ? 13.372 11.013 -16.047 1.00 48.09 196 GLY A C 1
ATOM 1505 O O . GLY A 1 196 ? 12.482 11.356 -15.269 1.00 48.09 196 GLY A O 1
ATOM 1506 N N . GLY A 1 197 ? 13.682 9.720 -16.178 1.00 49.72 197 GLY A N 1
ATOM 1507 C CA . GLY A 1 197 ? 12.837 8.643 -15.617 1.00 49.72 197 GLY A CA 1
ATOM 1508 C C . GLY A 1 197 ? 13.550 7.633 -14.713 1.00 49.72 197 GLY A C 1
ATOM 1509 O O . GLY A 1 197 ? 14.676 7.239 -14.980 1.00 49.72 197 GLY A O 1
ATOM 1510 N N . CYS A 1 198 ? 12.870 7.169 -13.658 1.00 59.72 198 CYS A N 1
ATOM 1511 C CA . CYS A 1 198 ? 13.297 6.022 -12.850 1.00 59.72 198 CYS A CA 1
ATOM 1512 C C . CYS A 1 198 ? 12.373 4.830 -13.122 1.00 59.72 198 CYS A C 1
ATOM 1514 O O . CYS A 1 198 ? 11.317 4.731 -12.483 1.00 59.72 198 CYS A O 1
ATOM 1516 N N . PRO A 1 199 ? 12.715 3.958 -14.089 1.00 58.81 199 PRO A N 1
ATOM 1517 C CA . PRO A 1 199 ? 11.857 2.841 -14.457 1.00 58.81 199 PRO A CA 1
ATOM 1518 C C . PRO A 1 199 ? 11.791 1.817 -13.321 1.00 58.81 199 PRO A C 1
ATOM 1520 O O . PRO A 1 199 ? 12.806 1.460 -12.720 1.00 58.81 199 PRO A O 1
ATOM 1523 N N . ARG A 1 200 ? 10.578 1.336 -13.016 1.00 59.09 200 ARG A N 1
ATOM 1524 C CA . ARG A 1 200 ? 10.381 0.241 -12.060 1.00 59.09 200 ARG A CA 1
ATOM 1525 C C . ARG A 1 200 ? 10.647 -1.074 -12.799 1.00 59.09 200 ARG A C 1
ATOM 1527 O O . ARG A 1 200 ? 9.928 -1.360 -13.753 1.00 59.09 200 ARG A O 1
ATOM 1534 N N . PRO A 1 201 ? 11.642 -1.880 -12.397 1.00 64.69 201 PRO A N 1
ATOM 1535 C CA . PRO A 1 201 ? 11.893 -3.157 -13.048 1.00 64.69 201 PRO A CA 1
ATOM 1536 C C . PRO A 1 201 ? 10.731 -4.126 -12.794 1.00 64.69 201 PRO A C 1
ATOM 1538 O O . PRO A 1 201 ? 10.251 -4.257 -11.665 1.00 64.69 201 PRO A O 1
ATOM 1541 N N . LEU A 1 202 ? 10.320 -4.848 -13.837 1.00 62.62 202 LEU A N 1
ATOM 1542 C CA . LEU A 1 202 ? 9.283 -5.889 -13.800 1.00 62.62 202 LEU A CA 1
ATOM 1543 C C . LEU A 1 202 ? 9.555 -6.974 -12.738 1.00 62.62 202 LEU A C 1
ATOM 1545 O O . LEU A 1 202 ? 8.635 -7.485 -12.106 1.00 62.62 202 LEU A O 1
ATOM 1549 N N . ALA A 1 203 ? 10.819 -7.300 -12.466 1.00 64.00 203 ALA A N 1
ATOM 1550 C CA . ALA A 1 203 ? 11.174 -8.237 -11.399 1.00 64.00 203 ALA A CA 1
ATOM 1551 C C . ALA A 1 203 ? 10.719 -7.758 -10.002 1.00 64.00 203 ALA A C 1
ATOM 1553 O O . ALA A 1 203 ? 10.272 -8.557 -9.181 1.00 64.00 203 ALA A O 1
ATOM 1554 N N . SER A 1 204 ? 10.773 -6.447 -9.734 1.00 72.38 204 SER A N 1
ATOM 1555 C CA . SER A 1 204 ? 10.308 -5.878 -8.461 1.00 72.38 204 SER A CA 1
ATOM 1556 C C . SER A 1 204 ? 8.783 -5.953 -8.336 1.00 72.38 204 SER A C 1
ATOM 1558 O O . SER A 1 204 ? 8.270 -6.239 -7.252 1.00 72.38 204 SER A O 1
ATOM 1560 N N . THR A 1 205 ? 8.050 -5.783 -9.441 1.00 75.56 205 THR A N 1
ATOM 1561 C CA . THR A 1 205 ? 6.583 -5.895 -9.439 1.00 75.56 205 THR A CA 1
ATOM 1562 C C . THR A 1 205 ? 6.126 -7.337 -9.229 1.00 75.56 205 THR A C 1
ATOM 1564 O O . THR A 1 205 ? 5.156 -7.558 -8.505 1.00 75.56 205 THR A O 1
ATOM 1567 N N . ALA A 1 206 ? 6.860 -8.323 -9.757 1.00 78.31 206 ALA A N 1
ATOM 1568 C CA . ALA A 1 206 ? 6.593 -9.740 -9.514 1.00 78.31 206 ALA A CA 1
ATOM 1569 C C . ALA A 1 206 ? 6.712 -10.112 -8.024 1.00 78.31 206 ALA A C 1
ATOM 1571 O O . ALA A 1 206 ? 5.830 -10.781 -7.485 1.00 78.31 206 ALA A O 1
ATOM 1572 N N . VAL A 1 207 ? 7.749 -9.626 -7.327 1.00 82.38 207 VAL A N 1
ATOM 1573 C CA . VAL A 1 207 ? 7.911 -9.848 -5.875 1.00 82.38 207 VAL A CA 1
ATOM 1574 C C . VAL A 1 207 ? 6.731 -9.256 -5.097 1.00 82.38 207 VAL A C 1
ATOM 1576 O O . VAL A 1 207 ? 6.168 -9.920 -4.223 1.00 82.38 207 VAL A O 1
ATOM 1579 N N . VAL A 1 208 ? 6.308 -8.037 -5.446 1.00 81.94 208 VAL A N 1
ATOM 1580 C CA . VAL A 1 208 ? 5.136 -7.391 -4.830 1.00 81.94 208 VAL A CA 1
ATOM 1581 C C . VAL A 1 208 ? 3.848 -8.162 -5.126 1.00 81.94 208 VAL A C 1
ATOM 1583 O O . VAL A 1 208 ? 3.010 -8.295 -4.237 1.00 81.94 208 VAL A O 1
ATOM 1586 N N . ALA A 1 209 ? 3.691 -8.712 -6.332 1.00 84.75 209 ALA A N 1
ATOM 1587 C CA . ALA A 1 209 ? 2.526 -9.509 -6.706 1.00 84.75 209 ALA A CA 1
ATOM 1588 C C . ALA A 1 209 ? 2.424 -10.807 -5.894 1.00 84.75 209 ALA A C 1
ATO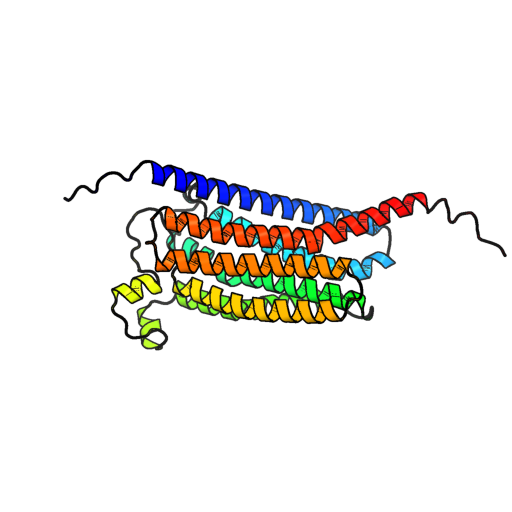M 1590 O O . ALA A 1 209 ? 1.357 -11.114 -5.361 1.00 84.75 209 ALA A O 1
ATOM 1591 N N . VAL A 1 210 ? 3.536 -11.532 -5.740 1.00 86.94 210 VAL A N 1
ATOM 1592 C CA . VAL A 1 210 ? 3.593 -12.757 -4.925 1.00 86.94 210 VAL A CA 1
ATOM 1593 C C . VAL A 1 210 ? 3.289 -12.442 -3.461 1.00 86.94 210 VAL A C 1
ATOM 1595 O O . VAL A 1 210 ? 2.447 -13.103 -2.849 1.00 86.94 210 VAL A O 1
ATOM 1598 N N . PHE A 1 211 ? 3.909 -11.395 -2.908 1.00 87.12 211 PHE A N 1
ATOM 1599 C CA . PHE A 1 211 ? 3.619 -10.948 -1.546 1.00 87.12 211 PHE A CA 1
ATOM 1600 C C . PHE A 1 211 ? 2.144 -10.556 -1.381 1.00 87.12 211 PHE A C 1
ATOM 1602 O O . PHE A 1 211 ? 1.494 -10.973 -0.423 1.00 87.12 211 PHE A O 1
ATOM 1609 N N . GLY A 1 212 ? 1.599 -9.797 -2.335 1.00 86.12 212 GLY A N 1
ATOM 1610 C CA . GLY A 1 212 ? 0.203 -9.372 -2.348 1.00 86.12 212 GLY A CA 1
ATOM 1611 C C . GLY A 1 212 ? -0.767 -10.552 -2.370 1.00 86.12 212 GLY A C 1
ATOM 1612 O O . GLY A 1 212 ? -1.717 -10.564 -1.592 1.00 86.12 212 GLY A O 1
ATOM 1613 N N . ALA A 1 213 ? -0.507 -11.575 -3.188 1.00 87.88 213 ALA A N 1
ATOM 1614 C CA . ALA A 1 213 ? -1.338 -12.776 -3.255 1.00 87.88 213 ALA A CA 1
ATOM 1615 C C . ALA A 1 213 ? -1.358 -13.536 -1.919 1.00 87.88 213 ALA A C 1
ATOM 1617 O O . ALA A 1 213 ? -2.434 -13.832 -1.392 1.00 87.88 213 ALA A O 1
ATOM 1618 N N . MET A 1 214 ? -0.180 -13.780 -1.334 1.00 89.44 214 MET A N 1
ATOM 1619 C CA . MET A 1 214 ? -0.056 -14.429 -0.024 1.00 89.44 214 MET A CA 1
ATOM 1620 C C . MET A 1 214 ? -0.749 -13.611 1.073 1.00 89.44 214 MET A C 1
ATOM 1622 O O . MET A 1 214 ? -1.482 -14.155 1.902 1.00 89.44 214 MET A O 1
ATOM 1626 N N . TYR A 1 215 ? -0.568 -12.289 1.057 1.00 89.31 215 TYR A N 1
ATOM 1627 C CA . TYR A 1 215 ? -1.191 -11.392 2.021 1.00 89.31 215 TYR A CA 1
ATOM 1628 C C . TYR A 1 215 ? -2.719 -11.387 1.905 1.00 89.31 215 TYR A C 1
ATOM 1630 O O . TYR A 1 215 ? -3.394 -11.513 2.923 1.00 89.31 215 TYR A O 1
ATOM 1638 N N . VAL A 1 216 ? -3.278 -11.284 0.693 1.00 90.06 216 VAL A N 1
ATOM 1639 C CA . VAL A 1 216 ? -4.735 -11.288 0.472 1.00 90.06 216 VAL A CA 1
ATOM 1640 C C . VAL A 1 216 ? -5.358 -12.582 0.984 1.00 90.06 216 VAL A C 1
ATOM 1642 O O . VAL A 1 216 ? -6.387 -12.528 1.656 1.00 90.06 216 VAL A O 1
ATOM 1645 N N . GLN A 1 217 ? -4.728 -13.731 0.730 1.00 90.88 217 GLN A N 1
ATOM 1646 C CA . GLN A 1 217 ? -5.209 -15.019 1.236 1.00 90.88 217 GLN A CA 1
ATOM 1647 C C . GLN A 1 217 ? -5.246 -15.045 2.769 1.00 90.88 217 GLN A C 1
ATOM 1649 O O . GLN A 1 217 ? -6.287 -15.344 3.358 1.00 90.88 217 GLN A O 1
ATOM 1654 N N . CYS A 1 218 ? -4.144 -14.665 3.420 1.00 89.00 218 CYS A N 1
ATOM 1655 C CA . CYS A 1 218 ? -4.071 -14.574 4.878 1.00 89.00 218 CYS A CA 1
ATOM 1656 C C . CYS A 1 218 ? -5.091 -13.574 5.447 1.00 89.00 218 CYS A C 1
ATOM 1658 O O . CYS A 1 218 ? -5.777 -13.866 6.429 1.00 89.00 218 CYS A O 1
ATOM 1660 N N . PHE A 1 219 ? -5.223 -12.404 4.822 1.00 88.44 219 PHE A N 1
ATOM 1661 C CA . PHE A 1 219 ? -6.128 -11.344 5.251 1.00 88.44 219 PHE A CA 1
ATOM 1662 C C . PHE A 1 219 ? -7.594 -11.779 5.160 1.00 88.44 219 PHE A C 1
ATOM 1664 O O . PHE A 1 219 ? -8.354 -11.606 6.116 1.00 88.44 219 PHE A O 1
ATOM 1671 N N . LEU A 1 220 ? -7.987 -12.397 4.043 1.00 89.12 220 LEU A N 1
ATOM 1672 C CA . LEU A 1 220 ? -9.329 -12.945 3.858 1.00 89.12 220 LEU A CA 1
ATOM 1673 C C . LEU A 1 220 ? -9.609 -14.079 4.841 1.00 89.12 220 LEU A C 1
ATOM 1675 O O . LEU A 1 220 ? -10.685 -14.090 5.434 1.00 89.12 220 LEU A O 1
ATOM 1679 N N . ALA A 1 221 ? -8.651 -14.978 5.084 1.00 88.88 221 ALA A N 1
ATOM 1680 C CA . ALA A 1 221 ? -8.810 -16.042 6.073 1.00 88.88 221 ALA A CA 1
ATOM 1681 C C . ALA A 1 221 ? -9.118 -15.471 7.467 1.00 88.88 221 ALA A C 1
ATOM 1683 O O . ALA A 1 221 ? -10.072 -15.903 8.116 1.00 88.88 221 ALA A O 1
ATOM 1684 N N . VAL A 1 222 ? -8.383 -14.444 7.905 1.00 87.00 222 VAL A N 1
ATOM 1685 C CA . VAL A 1 222 ? -8.648 -13.759 9.183 1.00 87.00 222 VAL A CA 1
ATOM 1686 C C . VAL A 1 222 ? -10.011 -13.057 9.168 1.00 87.00 222 VAL A C 1
ATOM 1688 O O . VAL A 1 222 ? -10.763 -13.144 10.142 1.00 87.00 222 VAL A O 1
ATOM 1691 N N . CYS A 1 223 ? -10.383 -12.405 8.066 1.00 85.75 223 CYS A N 1
ATOM 1692 C CA . CYS A 1 223 ? -11.688 -11.750 7.934 1.00 85.75 223 CYS A CA 1
ATOM 1693 C C . CYS A 1 223 ? -12.860 -12.740 7.967 1.00 85.75 223 CYS A C 1
ATOM 1695 O O . CYS A 1 223 ? -13.887 -12.447 8.572 1.00 85.75 223 CYS A O 1
ATOM 1697 N N . VAL A 1 224 ? -12.719 -13.916 7.354 1.00 86.50 224 VAL A N 1
ATOM 1698 C CA . VAL A 1 224 ? -13.754 -14.959 7.357 1.00 86.50 224 VAL A CA 1
ATOM 1699 C C . VAL A 1 224 ? -13.907 -15.546 8.753 1.00 86.50 224 VAL A C 1
ATOM 1701 O O . VAL A 1 224 ? -15.013 -15.529 9.290 1.00 86.50 224 VAL A O 1
ATOM 1704 N N . ARG A 1 225 ? -12.800 -15.954 9.390 1.00 85.12 225 ARG A N 1
ATOM 1705 C CA . ARG A 1 225 ? -12.814 -16.471 10.771 1.00 85.12 225 ARG A CA 1
ATOM 1706 C C . ARG A 1 225 ? -13.483 -15.496 11.732 1.00 85.12 225 ARG A C 1
ATOM 1708 O O . ARG A 1 225 ? -14.261 -15.886 12.592 1.00 85.12 225 ARG A O 1
ATOM 1715 N N . THR A 1 226 ? -13.211 -14.208 11.564 1.00 76.69 226 THR A N 1
ATOM 1716 C CA . THR A 1 226 ? -13.795 -13.174 12.422 1.00 76.69 226 THR A CA 1
ATOM 1717 C C . THR A 1 226 ? -15.247 -12.859 12.066 1.00 76.69 226 THR A C 1
ATOM 1719 O O . THR A 1 226 ? -16.044 -12.576 12.956 1.00 76.69 226 THR A O 1
ATOM 1722 N N . ALA A 1 227 ? -15.640 -12.955 10.795 1.00 77.62 227 ALA A N 1
ATOM 1723 C CA . ALA A 1 227 ? -17.032 -12.800 10.377 1.00 77.62 227 ALA A CA 1
ATOM 1724 C C . ALA A 1 227 ? -17.941 -13.947 10.852 1.00 77.62 227 ALA A C 1
ATOM 1726 O O . ALA A 1 227 ? -19.143 -13.720 10.999 1.00 77.62 227 ALA A O 1
ATOM 1727 N N . GLU A 1 228 ? -17.387 -15.140 11.079 1.00 78.12 228 GLU A N 1
ATOM 1728 C CA . GLU A 1 228 ? -18.097 -16.291 11.655 1.00 78.12 228 GLU A CA 1
ATOM 1729 C C . GLU A 1 228 ? -18.308 -16.149 13.168 1.00 78.12 228 GLU A C 1
ATOM 1731 O O . GLU A 1 228 ? -19.375 -16.492 13.668 1.00 78.12 228 GLU A O 1
ATOM 1736 N N . VAL A 1 229 ? -17.332 -15.591 13.894 1.00 73.19 229 VAL A N 1
ATOM 1737 C CA . VAL A 1 229 ? -17.412 -15.414 15.358 1.00 73.19 229 VAL A CA 1
ATOM 1738 C C . VAL A 1 229 ? -18.337 -14.256 15.755 1.00 73.19 229 VAL A C 1
ATOM 1740 O O . VAL A 1 229 ? -18.977 -14.283 16.806 1.00 73.19 229 VAL A O 1
ATOM 1743 N N . VAL A 1 230 ? -18.453 -13.220 14.921 1.00 65.25 230 VAL A N 1
ATOM 1744 C CA . VAL A 1 230 ? -19.162 -11.993 15.302 1.00 65.25 230 VAL A CA 1
ATOM 1745 C C . VAL A 1 230 ? -20.647 -12.043 14.920 1.00 65.25 230 VAL A C 1
ATOM 1747 O O . VAL A 1 230 ? -21.024 -11.859 13.763 1.00 65.25 230 VAL A O 1
ATOM 1750 N N . ILE A 1 231 ? -21.514 -12.146 15.933 1.00 62.88 231 ILE A N 1
ATOM 1751 C CA . ILE A 1 231 ? -22.987 -12.081 15.802 1.00 62.88 231 ILE A CA 1
ATOM 1752 C C . ILE A 1 231 ? -23.467 -10.692 15.308 1.00 62.88 231 ILE A C 1
ATOM 1754 O O . ILE A 1 231 ? -24.549 -10.544 14.734 1.00 62.88 231 ILE A O 1
ATOM 1758 N N . ASN A 1 232 ? -22.658 -9.637 15.472 1.00 77.06 232 ASN A N 1
ATOM 1759 C CA . ASN A 1 232 ? -23.042 -8.270 15.117 1.00 77.06 232 ASN A CA 1
ATOM 1760 C C . ASN A 1 232 ? -22.903 -7.965 13.609 1.00 77.06 232 ASN A C 1
ATOM 1762 O O . ASN A 1 232 ? -21.807 -7.716 13.090 1.00 77.06 232 ASN A O 1
ATOM 1766 N N . ARG A 1 233 ? -24.049 -7.833 12.922 1.00 77.69 233 ARG A N 1
ATOM 1767 C CA . ARG A 1 233 ? -24.137 -7.440 11.499 1.00 77.69 233 ARG A CA 1
ATOM 1768 C C . ARG A 1 233 ? -23.414 -6.124 11.175 1.00 77.69 233 ARG A C 1
ATOM 1770 O O . ARG A 1 233 ? -22.919 -5.965 10.058 1.00 77.69 233 ARG A O 1
ATOM 1777 N N . ARG A 1 234 ? -23.328 -5.174 12.117 1.00 75.75 234 ARG A N 1
ATOM 1778 C CA . ARG A 1 234 ? -22.670 -3.870 11.903 1.00 75.75 234 ARG A CA 1
ATOM 1779 C C . ARG A 1 234 ? -21.150 -4.000 11.837 1.00 75.75 234 ARG A C 1
ATOM 1781 O O . ARG A 1 234 ? -20.540 -3.365 10.980 1.00 75.75 234 ARG A O 1
ATOM 1788 N N . LEU A 1 235 ? -20.545 -4.814 12.705 1.00 75.12 235 LEU A N 1
ATOM 1789 C CA . LEU A 1 235 ? -19.094 -5.033 12.704 1.00 75.12 235 LEU A CA 1
ATOM 1790 C C . LEU A 1 235 ? -18.680 -5.844 11.471 1.00 75.12 235 LEU A C 1
ATOM 1792 O O . LEU A 1 235 ? -17.743 -5.460 10.775 1.00 75.12 235 LEU A O 1
ATOM 1796 N N . ARG A 1 236 ? -19.471 -6.868 11.121 1.00 81.50 236 ARG A N 1
ATOM 1797 C CA . ARG A 1 236 ? -19.271 -7.681 9.914 1.00 81.50 236 ARG A CA 1
ATOM 1798 C C . ARG A 1 236 ? -19.223 -6.830 8.642 1.00 81.50 236 ARG A C 1
ATOM 1800 O O . ARG A 1 236 ? -18.279 -6.957 7.870 1.00 81.50 236 ARG A O 1
ATOM 1807 N N . LYS A 1 237 ? -20.166 -5.898 8.446 1.00 83.81 237 LYS A N 1
ATOM 1808 C CA . LYS A 1 237 ? -20.150 -4.986 7.281 1.00 83.81 237 LYS A CA 1
ATOM 1809 C C . LYS A 1 237 ? -18.864 -4.155 7.189 1.00 83.81 237 LYS A C 1
ATOM 1811 O O . LYS A 1 237 ? -18.374 -3.928 6.090 1.00 83.81 237 LYS A O 1
ATOM 1816 N N . ARG A 1 238 ? -18.311 -3.704 8.323 1.00 85.12 238 ARG A N 1
ATOM 1817 C CA . ARG A 1 238 ? -17.069 -2.908 8.350 1.00 85.12 238 ARG A CA 1
ATOM 1818 C C . ARG A 1 238 ? -15.854 -3.747 7.956 1.00 85.12 238 ARG A C 1
ATOM 1820 O O . ARG A 1 238 ? -15.041 -3.274 7.172 1.00 85.12 238 ARG A O 1
ATOM 1827 N N . VAL A 1 239 ? -15.763 -4.975 8.467 1.00 85.00 239 VAL A N 1
ATOM 1828 C CA . VAL A 1 239 ? -14.671 -5.906 8.140 1.00 85.00 239 VAL A CA 1
ATOM 1829 C C . VAL A 1 239 ? -14.720 -6.298 6.663 1.00 85.00 239 VAL A C 1
ATOM 1831 O O . VAL A 1 239 ? -13.701 -6.219 5.989 1.00 85.00 239 VAL A O 1
ATOM 1834 N N . TRP A 1 240 ? -15.902 -6.610 6.123 1.00 87.12 240 TRP A N 1
ATOM 1835 C CA . TRP A 1 240 ? -16.056 -6.909 4.693 1.00 87.12 240 TRP A CA 1
ATOM 1836 C C . TRP A 1 240 ? -15.775 -5.703 3.793 1.00 87.12 240 TRP A C 1
ATOM 1838 O O . TRP A 1 240 ? -15.174 -5.875 2.740 1.00 87.12 240 TRP A O 1
ATOM 1848 N N . ALA A 1 241 ? -16.143 -4.487 4.209 1.00 88.50 241 ALA A N 1
ATOM 1849 C CA . ALA A 1 241 ? -15.789 -3.275 3.472 1.00 88.50 241 ALA A CA 1
ATOM 1850 C C . ALA A 1 241 ? -14.268 -3.042 3.444 1.00 88.50 241 ALA A C 1
ATOM 1852 O O . ALA A 1 241 ? -13.721 -2.709 2.397 1.00 88.50 241 ALA A O 1
ATOM 1853 N N . LEU A 1 242 ? -13.582 -3.254 4.574 1.00 88.69 242 LEU A N 1
ATOM 1854 C CA . LEU A 1 242 ? -12.123 -3.163 4.651 1.00 88.69 242 LEU A CA 1
ATOM 1855 C C . LEU A 1 242 ? -11.451 -4.245 3.795 1.00 88.69 242 LEU A C 1
ATOM 1857 O O . LEU A 1 242 ? -10.528 -3.937 3.051 1.00 88.69 242 LEU A O 1
ATOM 1861 N N . ALA A 1 243 ? -11.945 -5.484 3.850 1.00 89.81 243 ALA A N 1
ATOM 1862 C CA . ALA A 1 243 ? -11.447 -6.578 3.022 1.00 89.81 243 ALA A CA 1
ATOM 1863 C C . ALA A 1 243 ? -11.632 -6.310 1.534 1.00 89.81 243 ALA A C 1
ATOM 1865 O O . ALA A 1 243 ? -10.671 -6.414 0.781 1.00 89.81 243 ALA A O 1
ATOM 1866 N N . ALA A 1 244 ? -12.823 -5.878 1.122 1.00 90.12 244 ALA A N 1
ATOM 1867 C CA . ALA A 1 244 ? -13.080 -5.506 -0.260 1.00 90.12 244 ALA A CA 1
ATOM 1868 C C . ALA A 1 244 ? -12.141 -4.384 -0.724 1.00 90.12 244 ALA A C 1
ATOM 1870 O O . ALA A 1 244 ? -11.566 -4.494 -1.801 1.00 90.12 244 ALA A O 1
ATOM 1871 N N . ALA A 1 245 ? -11.928 -3.347 0.095 1.00 91.25 245 ALA A N 1
ATOM 1872 C CA . ALA A 1 245 ? -11.026 -2.248 -0.243 1.00 91.25 245 ALA A CA 1
ATOM 1873 C C . ALA A 1 245 ? -9.564 -2.705 -0.377 1.00 91.25 245 ALA A C 1
ATOM 1875 O O . ALA A 1 245 ? -8.916 -2.371 -1.364 1.00 91.25 245 ALA A O 1
ATOM 1876 N N . VAL A 1 246 ? -9.058 -3.498 0.573 1.00 90.31 246 VAL A N 1
ATOM 1877 C CA . VAL A 1 246 ? -7.680 -4.021 0.560 1.00 90.31 246 VAL A CA 1
ATOM 1878 C C . VAL A 1 246 ? -7.457 -4.957 -0.628 1.00 90.31 246 VAL A C 1
ATOM 1880 O O . VAL A 1 246 ? -6.470 -4.817 -1.350 1.00 90.31 246 VAL A O 1
ATOM 1883 N N . THR A 1 247 ? -8.380 -5.892 -0.868 1.00 90.31 247 THR A N 1
ATOM 1884 C CA . THR A 1 247 ? -8.291 -6.828 -1.993 1.00 90.31 247 THR A CA 1
ATOM 1885 C C . THR A 1 247 ? -8.393 -6.094 -3.326 1.00 90.31 247 THR A C 1
ATOM 1887 O O . THR A 1 247 ? -7.556 -6.320 -4.195 1.00 90.31 247 THR A O 1
ATOM 1890 N N . ALA A 1 248 ? -9.355 -5.181 -3.486 1.00 90.25 248 ALA A N 1
ATOM 1891 C CA . ALA A 1 248 ? -9.495 -4.397 -4.711 1.00 90.25 248 ALA A CA 1
ATOM 1892 C C . ALA A 1 248 ? -8.258 -3.529 -4.967 1.00 90.25 248 ALA A C 1
ATOM 1894 O O . ALA A 1 248 ? -7.774 -3.490 -6.095 1.00 90.25 248 ALA A O 1
ATOM 1895 N N . ALA A 1 249 ? -7.707 -2.888 -3.935 1.00 88.69 249 ALA A N 1
ATOM 1896 C CA . ALA A 1 249 ? -6.503 -2.075 -4.054 1.00 88.69 249 ALA A CA 1
ATOM 1897 C C . ALA A 1 249 ? -5.287 -2.897 -4.487 1.00 88.69 249 ALA A C 1
ATOM 1899 O O . ALA A 1 249 ? -4.601 -2.505 -5.426 1.00 88.69 249 ALA A O 1
ATOM 1900 N N . LEU A 1 250 ? -5.046 -4.052 -3.858 1.00 86.44 250 LEU A N 1
ATOM 1901 C CA . LEU A 1 250 ? -3.919 -4.923 -4.202 1.00 86.44 250 LEU A CA 1
ATOM 1902 C C . LEU A 1 250 ? -4.065 -5.531 -5.598 1.00 86.44 250 LEU A C 1
ATOM 1904 O O . LEU A 1 250 ? -3.101 -5.541 -6.359 1.00 86.44 250 LEU A O 1
ATOM 1908 N N . VAL A 1 251 ? -5.264 -5.988 -5.965 1.00 89.94 251 VAL A N 1
ATOM 1909 C CA . VAL A 1 251 ? -5.532 -6.500 -7.318 1.00 89.94 251 VAL A CA 1
ATOM 1910 C C . VAL A 1 251 ? -5.332 -5.396 -8.350 1.00 89.94 251 VAL A C 1
ATOM 1912 O O . VAL A 1 251 ? -4.653 -5.621 -9.346 1.00 89.94 251 VAL A O 1
ATOM 1915 N N . THR A 1 252 ? -5.852 -4.194 -8.092 1.00 87.62 252 THR A N 1
ATOM 1916 C CA . THR A 1 252 ? -5.684 -3.042 -8.989 1.00 87.62 252 THR A CA 1
ATOM 1917 C C . THR A 1 252 ? -4.214 -2.659 -9.112 1.00 87.62 252 THR A C 1
ATOM 1919 O O . THR A 1 252 ? -3.736 -2.443 -10.219 1.00 87.62 252 THR A O 1
ATOM 1922 N N . GLN A 1 253 ? -3.470 -2.640 -8.004 1.00 88.50 253 GLN A N 1
ATOM 1923 C CA . GLN A 1 253 ? -2.042 -2.337 -7.996 1.00 88.50 253 GLN A CA 1
ATOM 1924 C C . GLN A 1 253 ? -1.243 -3.350 -8.825 1.00 88.50 253 GLN A C 1
ATOM 1926 O O . GLN A 1 253 ? -0.442 -2.955 -9.671 1.00 88.50 253 GLN A O 1
ATOM 1931 N N . VAL A 1 254 ? -1.455 -4.648 -8.597 1.00 85.50 254 VAL A N 1
ATOM 1932 C CA . VAL A 1 254 ? -0.735 -5.710 -9.312 1.00 85.50 254 VAL A CA 1
ATOM 1933 C C . VAL A 1 254 ? -1.118 -5.717 -10.788 1.00 85.50 254 VAL A C 1
ATOM 1935 O O . VAL A 1 254 ? -0.232 -5.726 -11.637 1.00 85.50 254 VAL A O 1
ATOM 1938 N N . ALA A 1 255 ? -2.412 -5.649 -11.104 1.00 84.94 255 ALA A N 1
ATOM 1939 C CA . ALA A 1 255 ? -2.888 -5.617 -12.482 1.00 84.94 255 ALA A CA 1
ATOM 1940 C C . ALA A 1 255 ? -2.346 -4.395 -13.232 1.00 84.94 255 ALA A C 1
ATOM 1942 O O . ALA A 1 255 ? -1.868 -4.536 -14.355 1.00 84.94 255 ALA A O 1
ATOM 1943 N N . ALA A 1 256 ? -2.353 -3.218 -12.600 1.00 82.44 256 ALA A N 1
ATOM 1944 C CA . ALA A 1 256 ? -1.847 -2.001 -13.214 1.00 82.44 256 ALA A CA 1
ATOM 1945 C C . ALA A 1 256 ? -0.338 -2.074 -13.474 1.00 82.44 256 ALA A C 1
ATOM 1947 O O . ALA A 1 256 ? 0.108 -1.730 -14.564 1.00 82.44 256 ALA A O 1
ATOM 1948 N N . LEU A 1 257 ? 0.448 -2.577 -12.517 1.00 75.12 257 LEU A N 1
ATOM 1949 C CA . LEU A 1 257 ? 1.898 -2.725 -12.673 1.00 75.12 257 LEU A CA 1
ATOM 1950 C C . LEU A 1 257 ? 2.280 -3.792 -13.709 1.00 75.12 257 LEU A C 1
ATOM 1952 O O . LEU A 1 257 ? 3.228 -3.595 -14.469 1.00 75.12 257 LEU A O 1
ATOM 1956 N N . VAL A 1 258 ? 1.553 -4.912 -13.755 1.00 75.56 258 VAL A N 1
ATOM 1957 C CA . VAL A 1 258 ? 1.779 -5.973 -14.747 1.00 75.56 258 VAL A CA 1
ATOM 1958 C C . VAL A 1 258 ? 1.391 -5.488 -16.140 1.00 75.56 258 VAL A C 1
ATOM 1960 O O . VAL A 1 258 ? 2.177 -5.646 -17.069 1.00 75.56 258 VAL A O 1
ATOM 1963 N N . ALA A 1 259 ? 0.231 -4.847 -16.289 1.00 76.31 259 ALA A N 1
ATOM 1964 C CA . ALA A 1 259 ? -0.187 -4.263 -17.560 1.00 76.31 259 ALA A CA 1
ATOM 1965 C C . ALA A 1 259 ? 0.795 -3.179 -18.029 1.00 76.31 259 ALA A C 1
ATOM 1967 O O . ALA A 1 259 ? 1.165 -3.163 -19.200 1.00 76.31 259 ALA A O 1
ATOM 1968 N N . ALA A 1 260 ? 1.282 -2.336 -17.110 1.00 70.88 260 ALA A N 1
ATOM 1969 C CA . ALA A 1 260 ? 2.270 -1.308 -17.417 1.00 70.88 260 ALA A CA 1
ATOM 1970 C C . ALA A 1 260 ? 3.551 -1.897 -18.012 1.00 70.88 260 ALA A C 1
ATOM 1972 O O . ALA A 1 260 ? 4.021 -1.402 -19.029 1.00 70.88 260 ALA A O 1
ATOM 1973 N N . GLY A 1 261 ? 4.098 -2.958 -17.414 1.00 66.12 261 GLY A N 1
ATOM 1974 C CA . GLY A 1 261 ? 5.340 -3.553 -17.905 1.00 66.12 261 GLY A CA 1
ATOM 1975 C C . GLY A 1 261 ? 5.171 -4.571 -19.042 1.00 66.12 261 GLY A C 1
ATOM 1976 O O . GLY A 1 261 ? 6.142 -4.849 -19.739 1.00 66.12 261 GLY A O 1
ATOM 1977 N N . ALA A 1 262 ? 3.975 -5.129 -19.250 1.00 69.12 262 ALA A N 1
ATOM 1978 C CA . ALA A 1 262 ? 3.705 -6.057 -20.351 1.00 69.12 262 ALA A CA 1
ATOM 1979 C C . ALA A 1 262 ? 3.342 -5.345 -21.665 1.00 69.12 262 ALA A C 1
ATOM 1981 O O . ALA A 1 262 ? 3.644 -5.866 -22.736 1.00 69.12 262 ALA A O 1
ATOM 1982 N N . VAL A 1 263 ? 2.672 -4.188 -21.586 1.00 68.94 263 VAL A N 1
ATOM 1983 C CA . VAL A 1 263 ? 2.069 -3.518 -22.752 1.00 68.94 263 VAL A CA 1
ATOM 1984 C C . VAL A 1 263 ? 2.858 -2.284 -23.198 1.00 68.94 263 VAL A C 1
ATOM 1986 O O . VAL A 1 263 ? 2.915 -2.017 -24.396 1.00 68.94 263 VAL A O 1
ATOM 1989 N N . TRP A 1 264 ? 3.484 -1.547 -22.272 1.00 66.88 264 TRP A N 1
ATOM 1990 C CA . TRP A 1 264 ? 4.066 -0.229 -22.554 1.00 66.88 264 TRP A CA 1
ATOM 1991 C C . TRP A 1 264 ? 5.541 -0.126 -22.174 1.00 66.88 264 TRP A C 1
ATOM 1993 O O . TRP A 1 264 ? 6.027 -0.805 -21.266 1.00 66.88 264 TRP A O 1
ATOM 2003 N N . ARG A 1 265 ? 6.273 0.739 -22.881 1.00 60.34 265 ARG A N 1
ATOM 2004 C CA . ARG A 1 265 ? 7.684 1.013 -22.586 1.00 60.34 265 ARG A CA 1
ATOM 2005 C C . ARG A 1 265 ? 7.809 2.106 -21.515 1.00 60.34 265 ARG A C 1
ATOM 2007 O O . ARG A 1 265 ? 7.001 3.037 -21.486 1.00 60.34 265 ARG A O 1
ATOM 2014 N N . PRO A 1 266 ? 8.827 2.030 -20.635 1.00 59.56 266 PRO A N 1
ATOM 2015 C CA . PRO A 1 266 ? 9.088 3.092 -19.668 1.00 59.56 266 PRO A CA 1
ATOM 2016 C C . PRO A 1 266 ? 9.368 4.407 -20.411 1.00 59.56 266 PRO A C 1
ATOM 2018 O O . PRO A 1 266 ? 10.248 4.452 -21.266 1.00 59.56 266 PRO A O 1
ATOM 2021 N N . GLY A 1 267 ? 8.601 5.454 -20.097 1.00 56.97 267 GLY A N 1
ATOM 2022 C CA . GLY A 1 267 ? 8.655 6.759 -20.773 1.00 56.97 267 GLY A CA 1
ATOM 2023 C C . GLY A 1 267 ? 7.407 7.103 -21.596 1.00 56.97 267 GLY A C 1
ATOM 2024 O O . GLY A 1 267 ? 7.214 8.263 -21.950 1.00 56.97 267 GLY A O 1
ATOM 2025 N N . GLU A 1 268 ? 6.515 6.144 -21.856 1.00 66.38 268 GLU A N 1
ATOM 2026 C CA . GLU A 1 268 ? 5.212 6.427 -22.469 1.00 66.38 268 GLU A CA 1
ATOM 2027 C C . GLU A 1 268 ? 4.205 6.947 -21.432 1.00 66.38 268 GLU A C 1
ATOM 2029 O O . GLU A 1 268 ? 4.109 6.435 -20.317 1.00 66.38 268 GLU A O 1
ATOM 2034 N N . ALA A 1 269 ? 3.380 7.929 -21.812 1.00 67.25 269 ALA A N 1
ATOM 2035 C CA . ALA A 1 269 ? 2.368 8.517 -20.920 1.00 67.25 269 ALA A CA 1
ATOM 2036 C C . ALA A 1 269 ? 1.382 7.478 -20.342 1.00 67.25 269 ALA A C 1
ATOM 2038 O O . ALA A 1 269 ? 0.885 7.636 -19.229 1.00 67.25 269 ALA A O 1
ATOM 2039 N N . ALA A 1 270 ? 1.117 6.392 -21.078 1.00 70.56 270 ALA A N 1
ATOM 2040 C CA . ALA A 1 270 ? 0.273 5.294 -20.610 1.00 70.56 270 ALA A CA 1
ATOM 2041 C C . ALA A 1 270 ? 0.912 4.518 -19.443 1.00 70.56 270 ALA A C 1
ATOM 2043 O O . ALA A 1 270 ? 0.212 4.143 -18.502 1.00 70.56 270 ALA A O 1
ATOM 2044 N N . TYR A 1 271 ? 2.237 4.331 -19.460 1.00 71.88 271 TYR A N 1
ATOM 2045 C CA . TYR A 1 271 ? 2.971 3.689 -18.370 1.00 71.88 271 TYR A CA 1
ATOM 2046 C C . TYR A 1 271 ? 2.867 4.511 -17.075 1.00 71.88 271 TYR A C 1
ATOM 2048 O O . TYR A 1 271 ? 2.525 3.964 -16.024 1.00 71.88 271 TYR A O 1
ATOM 2056 N N . GLU A 1 272 ? 3.076 5.830 -17.155 1.00 72.00 272 GLU A N 1
ATOM 2057 C CA . GLU A 1 272 ? 2.929 6.729 -16.000 1.00 72.00 272 GLU A CA 1
ATOM 2058 C C . GLU A 1 272 ? 1.487 6.748 -15.471 1.00 72.00 272 GLU A C 1
ATOM 2060 O O . GLU A 1 272 ? 1.267 6.629 -14.265 1.00 72.00 272 GLU A O 1
ATOM 2065 N N . GLY A 1 273 ? 0.489 6.759 -16.363 1.00 76.81 273 GLY A N 1
ATOM 2066 C CA . GLY A 1 273 ? -0.921 6.663 -15.976 1.00 76.81 273 GLY A CA 1
ATOM 2067 C C . GLY A 1 273 ? -1.238 5.404 -15.158 1.00 76.81 273 GLY A C 1
ATOM 2068 O O . GLY A 1 273 ? -1.900 5.483 -14.123 1.00 76.81 273 GLY A O 1
ATOM 2069 N N . MET A 1 274 ? -0.719 4.240 -15.557 1.00 80.00 274 MET A N 1
ATOM 2070 C CA . MET A 1 274 ? -0.928 2.990 -14.812 1.00 80.00 274 MET A CA 1
ATOM 2071 C C . MET A 1 274 ? -0.213 2.971 -13.465 1.00 80.00 274 MET A C 1
ATOM 2073 O O . MET A 1 274 ? -0.740 2.444 -12.482 1.00 80.00 274 MET A O 1
ATOM 2077 N N . VAL A 1 275 ? 0.977 3.562 -13.399 1.00 78.62 275 VAL A N 1
ATOM 2078 C CA . VAL A 1 275 ? 1.707 3.743 -12.142 1.00 78.62 275 VAL A CA 1
ATOM 2079 C C . VAL A 1 275 ? 0.907 4.629 -11.180 1.00 78.62 275 VAL A C 1
ATOM 2081 O O . VAL A 1 275 ? 0.824 4.304 -9.992 1.00 78.62 275 VAL A O 1
ATOM 2084 N N . THR A 1 276 ? 0.256 5.683 -11.681 1.00 81.56 276 THR A N 1
ATOM 2085 C CA . THR A 1 276 ? -0.665 6.514 -10.893 1.00 81.56 276 THR A CA 1
ATOM 2086 C C . THR A 1 276 ? -1.891 5.730 -10.438 1.00 81.56 276 THR A C 1
ATOM 2088 O O . THR A 1 276 ? -2.244 5.807 -9.265 1.00 81.56 276 THR A O 1
ATOM 2091 N N . VAL A 1 277 ? -2.515 4.924 -11.303 1.00 86.69 277 VAL A N 1
ATOM 2092 C CA . VAL A 1 277 ? -3.656 4.069 -10.915 1.00 86.69 277 VAL A CA 1
ATOM 2093 C C . VAL A 1 277 ? -3.268 3.106 -9.790 1.00 86.69 277 VAL A C 1
ATOM 2095 O O . VAL A 1 277 ? -4.001 2.970 -8.807 1.00 86.69 277 VAL A O 1
ATOM 2098 N N . ALA A 1 278 ? -2.091 2.485 -9.892 1.00 86.38 278 ALA A N 1
ATOM 2099 C CA . ALA A 1 278 ? -1.558 1.610 -8.855 1.00 86.38 278 ALA A CA 1
ATOM 2100 C C . ALA A 1 278 ? -1.389 2.351 -7.515 1.00 86.38 278 ALA A C 1
ATOM 2102 O O . ALA A 1 278 ? -1.788 1.833 -6.470 1.00 86.38 278 ALA A O 1
ATOM 2103 N N . PHE A 1 279 ? -0.851 3.575 -7.544 1.00 85.75 279 PHE A N 1
ATOM 2104 C CA . PHE A 1 279 ? -0.701 4.416 -6.354 1.00 85.75 279 PHE A CA 1
ATOM 2105 C C . PHE A 1 279 ? -2.048 4.840 -5.760 1.00 85.75 279 PHE A C 1
ATOM 2107 O O . PHE A 1 279 ? -2.251 4.704 -4.555 1.00 85.75 279 PHE A O 1
ATOM 2114 N N . VAL A 1 280 ? -2.994 5.290 -6.588 1.00 88.81 280 VAL A N 1
ATOM 2115 C CA . VAL A 1 280 ? -4.340 5.685 -6.148 1.00 88.81 280 VAL A CA 1
ATOM 2116 C C . VAL A 1 280 ? -5.053 4.514 -5.471 1.00 88.81 280 VAL A C 1
ATOM 2118 O O . VAL A 1 280 ? -5.684 4.707 -4.434 1.00 88.81 280 VAL A O 1
ATOM 2121 N N . GLY A 1 281 ? -4.902 3.290 -5.988 1.00 89.88 281 GLY A N 1
ATOM 2122 C CA . GLY A 1 281 ? -5.421 2.086 -5.336 1.00 89.88 281 GLY A CA 1
ATOM 2123 C C . GLY A 1 281 ? -4.894 1.923 -3.906 1.00 89.88 281 GLY A C 1
ATOM 2124 O O . GLY A 1 281 ? -5.675 1.746 -2.967 1.00 89.88 281 GLY A O 1
ATOM 2125 N N . VAL A 1 282 ? -3.578 2.057 -3.716 1.00 89.06 282 VAL A N 1
ATOM 2126 C CA . VAL A 1 282 ? -2.953 2.007 -2.384 1.00 89.06 282 VAL A CA 1
ATOM 2127 C C . VAL A 1 282 ? -3.407 3.179 -1.510 1.00 89.06 282 VAL A C 1
ATOM 2129 O O . VAL A 1 282 ? -3.753 2.962 -0.352 1.00 89.06 282 VAL A O 1
ATOM 2132 N N . ALA A 1 283 ? -3.493 4.396 -2.047 1.00 89.38 283 ALA A N 1
ATOM 2133 C CA . ALA A 1 283 ? -3.951 5.578 -1.316 1.00 89.38 283 ALA A CA 1
ATOM 2134 C C . ALA A 1 283 ? -5.397 5.422 -0.810 1.00 89.38 283 ALA A C 1
ATOM 2136 O O . ALA A 1 283 ? -5.685 5.719 0.351 1.00 89.38 283 ALA A O 1
ATOM 2137 N N . VAL A 1 284 ? -6.300 4.881 -1.637 1.00 91.00 284 VAL A N 1
ATOM 2138 C CA . VAL A 1 284 ? -7.674 4.545 -1.229 1.00 91.00 284 VAL A CA 1
ATOM 2139 C C . VAL A 1 284 ? -7.664 3.482 -0.132 1.00 91.00 284 VAL A C 1
ATOM 2141 O O . VAL A 1 284 ? -8.389 3.616 0.855 1.00 91.00 284 VAL A O 1
ATOM 2144 N N . CYS A 1 285 ? -6.818 2.455 -0.249 1.00 91.44 285 CYS A N 1
ATOM 2145 C CA . CYS A 1 285 ? -6.660 1.449 0.800 1.00 91.44 285 CYS A CA 1
ATOM 2146 C C . CYS A 1 285 ? -6.193 2.063 2.125 1.00 91.44 285 CYS A C 1
ATOM 2148 O O . CYS A 1 285 ? -6.723 1.711 3.181 1.00 91.44 285 CYS A O 1
ATOM 2150 N N . VAL A 1 286 ? -5.230 2.984 2.081 1.00 92.06 286 VAL A N 1
ATOM 2151 C CA . VAL A 1 286 ? -4.739 3.703 3.261 1.00 92.06 286 VAL A CA 1
ATOM 2152 C C . VAL A 1 286 ? -5.858 4.538 3.878 1.00 92.06 286 VAL A C 1
ATOM 2154 O O . VAL A 1 286 ? -6.133 4.392 5.068 1.00 92.06 286 VAL A O 1
ATOM 2157 N N . ALA A 1 287 ? -6.572 5.326 3.073 1.00 91.38 287 ALA A N 1
ATOM 2158 C CA . ALA A 1 287 ? -7.676 6.164 3.539 1.00 91.38 287 ALA A CA 1
ATOM 2159 C C . ALA A 1 287 ? -8.806 5.340 4.185 1.00 91.38 287 ALA A C 1
ATOM 2161 O O . ALA A 1 287 ? -9.306 5.685 5.260 1.00 91.38 287 ALA A O 1
ATOM 2162 N N . VAL A 1 288 ? -9.193 4.219 3.568 1.00 91.75 288 VAL A N 1
ATOM 2163 C CA . VAL A 1 288 ? -10.202 3.303 4.122 1.00 91.75 288 VAL A CA 1
ATOM 2164 C C . VAL A 1 288 ? -9.684 2.619 5.390 1.00 91.75 288 VAL A C 1
ATOM 2166 O O . VAL A 1 288 ? -10.424 2.515 6.372 1.00 91.75 288 VAL A O 1
ATOM 2169 N N . GLY A 1 289 ? -8.420 2.189 5.397 1.00 89.00 289 GLY A N 1
ATOM 2170 C CA . GLY A 1 289 ? -7.759 1.579 6.548 1.00 89.00 289 GLY A CA 1
ATOM 2171 C C . GLY A 1 289 ? -7.736 2.512 7.755 1.00 89.00 289 GLY A C 1
ATOM 2172 O O . GLY A 1 289 ? -8.278 2.168 8.807 1.00 89.00 289 GLY A O 1
ATOM 2173 N N . GLU A 1 290 ? -7.195 3.719 7.602 1.00 89.81 290 GLU A N 1
ATOM 2174 C CA . GLU A 1 290 ? -7.171 4.732 8.661 1.00 89.81 290 GLU A CA 1
ATOM 2175 C C . GLU A 1 290 ? -8.589 5.136 9.100 1.00 89.81 290 GLU A C 1
ATOM 2177 O O . GLU A 1 290 ? -8.890 5.209 10.299 1.00 89.81 290 GLU A O 1
ATOM 2182 N N . GLY A 1 291 ? -9.501 5.335 8.145 1.00 87.94 291 GLY A N 1
ATOM 2183 C CA . GLY A 1 291 ? -10.884 5.715 8.425 1.00 87.94 291 GLY A CA 1
ATOM 2184 C C . GLY A 1 291 ? -11.631 4.683 9.272 1.00 87.94 291 GLY A C 1
ATOM 2185 O O . GLY A 1 291 ? -12.302 5.031 10.252 1.00 87.94 291 GLY A O 1
ATOM 2186 N N . ILE A 1 292 ? -11.511 3.399 8.924 1.00 88.19 292 ILE A N 1
ATOM 2187 C CA . ILE A 1 292 ? -12.208 2.313 9.623 1.00 88.19 292 ILE A CA 1
ATOM 2188 C C . ILE A 1 292 ? -11.523 1.965 10.951 1.00 88.19 292 ILE A C 1
ATOM 2190 O O . ILE A 1 292 ? -12.234 1.746 11.936 1.00 88.19 292 ILE A O 1
ATOM 2194 N N . LEU A 1 293 ? -10.187 1.907 10.995 1.00 85.50 293 LEU A N 1
ATOM 2195 C CA . LEU A 1 293 ? -9.432 1.363 12.136 1.00 85.50 293 LEU A CA 1
ATOM 2196 C C . LEU A 1 293 ? -9.000 2.417 13.163 1.00 85.50 293 LEU A C 1
ATOM 2198 O O . LEU A 1 293 ? -8.779 2.063 14.327 1.00 85.50 293 LEU A O 1
ATOM 2202 N N . VAL A 1 294 ? -8.896 3.695 12.783 1.00 85.12 294 VAL A N 1
ATOM 2203 C CA . VAL A 1 294 ? -8.554 4.771 13.726 1.00 85.12 294 VAL A CA 1
ATOM 2204 C C . VAL A 1 294 ? -9.650 5.827 13.842 1.00 85.12 294 VAL A C 1
ATOM 2206 O O . VAL A 1 294 ? -10.117 6.043 14.960 1.00 85.12 294 VAL A O 1
ATOM 2209 N N . ILE A 1 295 ? -10.143 6.424 12.754 1.00 84.31 295 ILE A N 1
ATOM 2210 C CA . ILE A 1 295 ? -11.090 7.554 12.873 1.00 84.31 295 ILE A CA 1
ATOM 2211 C C . ILE A 1 295 ? -12.410 7.119 13.524 1.00 84.31 295 ILE A C 1
ATOM 2213 O O . ILE A 1 295 ? -12.883 7.762 14.462 1.00 84.31 295 ILE A O 1
ATOM 2217 N N . ARG A 1 296 ? -13.001 6.004 13.076 1.00 83.12 296 ARG A N 1
ATOM 2218 C CA . ARG A 1 296 ? -14.280 5.516 13.624 1.00 83.12 296 ARG A CA 1
ATOM 2219 C C . ARG A 1 296 ? -14.220 5.177 15.120 1.00 83.12 296 ARG A C 1
ATOM 2221 O O . ARG A 1 296 ? -15.049 5.714 15.850 1.00 83.12 296 ARG A O 1
ATOM 2228 N N . PRO A 1 297 ? -13.269 4.360 15.615 1.00 79.38 297 PRO A N 1
ATOM 2229 C CA . PRO A 1 297 ? -13.163 4.094 17.050 1.00 79.38 297 PRO A CA 1
ATOM 2230 C C . PRO A 1 297 ? -12.945 5.354 17.891 1.00 79.38 297 PRO A C 1
ATOM 2232 O O . PRO A 1 297 ? -13.430 5.435 19.018 1.00 79.38 297 PRO A O 1
ATOM 2235 N N . VAL A 1 298 ? -12.222 6.340 17.354 1.00 76.12 298 VAL A N 1
ATOM 2236 C CA . VAL A 1 298 ? -11.987 7.626 18.021 1.00 76.12 298 VAL A CA 1
ATOM 2237 C C . VAL A 1 298 ? -13.274 8.448 18.102 1.00 76.12 298 VAL A C 1
ATOM 2239 O O . VAL A 1 298 ? -13.605 8.959 19.172 1.00 76.12 298 VAL A O 1
ATOM 2242 N N . ALA A 1 299 ? -14.035 8.526 17.010 1.00 78.25 299 ALA A N 1
ATOM 2243 C CA . ALA A 1 299 ? -15.329 9.202 16.982 1.00 78.25 299 ALA A CA 1
ATOM 2244 C C . ALA A 1 299 ? -16.340 8.543 17.936 1.00 78.25 299 ALA A C 1
ATOM 2246 O O . ALA A 1 299 ? -16.996 9.246 18.706 1.00 78.25 299 ALA A O 1
ATOM 2247 N N . ASP A 1 300 ? -16.401 7.207 17.944 1.00 77.31 300 ASP A N 1
ATOM 2248 C CA . ASP A 1 300 ? -17.260 6.436 18.850 1.00 77.31 300 ASP A CA 1
ATOM 2249 C C . ASP A 1 300 ? -16.875 6.709 20.328 1.00 77.31 300 ASP A C 1
ATOM 2251 O O . ASP A 1 300 ? -17.745 6.939 21.169 1.00 77.31 300 ASP A O 1
ATOM 2255 N N . ALA A 1 301 ? -15.577 6.797 20.653 1.00 70.69 301 ALA A N 1
ATOM 2256 C CA . ALA A 1 301 ? -15.107 7.126 22.005 1.00 70.69 301 ALA A CA 1
ATOM 2257 C C . ALA A 1 301 ? -15.425 8.575 22.435 1.00 70.69 301 ALA A C 1
ATOM 2259 O O . ALA A 1 301 ? -15.782 8.811 23.595 1.00 70.69 301 ALA A O 1
ATOM 2260 N N . LEU A 1 302 ? -15.320 9.542 21.516 1.00 70.06 302 LEU A N 1
ATOM 2261 C CA . LEU A 1 302 ? -15.655 10.950 21.770 1.00 70.06 302 LEU A CA 1
ATOM 2262 C C . LEU A 1 302 ? -17.163 11.161 21.963 1.00 70.06 302 LEU A C 1
ATOM 2264 O O . LEU A 1 302 ? -17.558 11.971 22.803 1.00 70.06 302 LEU A O 1
ATOM 2268 N N . ALA A 1 303 ? -18.003 10.428 21.227 1.00 74.94 303 ALA A N 1
ATOM 2269 C CA . ALA A 1 303 ? -19.456 10.481 21.384 1.00 74.94 303 ALA A CA 1
ATOM 2270 C C . ALA A 1 303 ? -19.889 10.020 22.786 1.00 74.94 303 ALA A C 1
ATOM 2272 O O . ALA A 1 303 ? -20.690 10.687 23.441 1.00 74.94 303 ALA A O 1
ATOM 2273 N N . VAL A 1 304 ? -19.290 8.936 23.292 1.00 67.62 304 VAL A N 1
ATOM 2274 C CA . VAL A 1 304 ? -19.544 8.444 24.658 1.00 67.62 304 VAL A CA 1
ATOM 2275 C C . VAL A 1 304 ? -19.037 9.429 25.718 1.00 67.62 304 VAL A C 1
ATOM 2277 O O . VAL A 1 304 ? -19.679 9.597 26.750 1.00 67.62 304 VAL A O 1
ATOM 2280 N N . GLY A 1 305 ? -17.901 10.097 25.480 1.00 62.53 305 GLY A N 1
ATOM 2281 C CA . GLY A 1 305 ? -17.369 11.119 26.390 1.00 62.53 305 GLY A CA 1
ATOM 2282 C C . GLY A 1 305 ? -18.302 12.323 26.559 1.00 62.53 305 GLY A C 1
ATOM 2283 O O . GLY A 1 305 ? -18.532 12.750 27.684 1.00 62.53 305 GLY A O 1
ATOM 2284 N N . ARG A 1 306 ? -18.896 12.817 25.464 1.00 59.53 306 ARG A N 1
ATOM 2285 C CA . ARG A 1 306 ? -19.845 13.948 25.492 1.00 59.53 306 ARG A CA 1
ATOM 2286 C C . ARG A 1 306 ? -21.209 13.582 26.079 1.00 59.53 306 ARG A C 1
ATOM 2288 O O . ARG A 1 306 ? -21.797 14.386 26.788 1.00 59.53 306 ARG A O 1
ATOM 2295 N N . GLY A 1 307 ? -21.699 12.367 25.826 1.00 52.56 307 GLY A N 1
ATOM 2296 C CA . GLY A 1 307 ? -22.956 11.882 26.413 1.00 52.56 307 GLY A CA 1
ATOM 2297 C C . GLY A 1 307 ? -22.863 11.559 27.911 1.00 52.56 307 GLY A C 1
ATOM 2298 O O . GLY A 1 307 ? -23.880 11.540 28.598 1.00 52.56 307 GLY A O 1
ATOM 2299 N N . GLY A 1 308 ? -21.653 11.314 28.428 1.00 48.56 308 GLY A N 1
ATOM 2300 C CA . GLY A 1 308 ? -21.404 11.080 29.854 1.00 48.56 308 GLY A CA 1
ATOM 2301 C C . GLY A 1 308 ? -21.362 12.353 30.703 1.00 48.56 308 GLY A C 1
ATOM 2302 O O . GLY A 1 308 ? -21.589 12.274 31.908 1.00 48.56 308 GLY A O 1
ATOM 2303 N N . ASP A 1 309 ? -21.126 13.512 30.086 1.00 45.03 309 ASP A N 1
ATOM 2304 C CA . ASP A 1 309 ? -21.084 14.808 30.779 1.00 45.03 309 ASP A CA 1
ATOM 2305 C C . ASP A 1 309 ? -22.495 15.317 31.132 1.00 45.03 309 ASP A C 1
ATOM 2307 O O . ASP A 1 309 ? -22.693 15.979 32.140 1.00 45.03 309 ASP A O 1
ATOM 2311 N N . GLY A 1 310 ? -23.520 14.887 30.383 1.00 38.66 310 GLY A N 1
ATOM 2312 C CA . GLY A 1 310 ? -24.932 15.114 30.722 1.00 38.66 310 GLY A CA 1
ATOM 2313 C C . GLY A 1 310 ? -25.527 14.116 31.727 1.00 38.66 310 GLY A C 1
ATOM 2314 O O . GLY A 1 310 ? -26.680 14.266 32.118 1.00 38.66 310 GLY A O 1
ATOM 2315 N N . ARG A 1 311 ? -24.779 13.079 32.142 1.00 36.53 311 ARG A N 1
ATOM 2316 C CA . ARG A 1 311 ? -25.237 12.073 33.126 1.00 36.53 311 ARG A CA 1
ATOM 2317 C C . ARG A 1 311 ? -24.462 12.064 34.437 1.00 36.53 311 ARG A C 1
ATOM 2319 O O . ARG A 1 311 ? -24.920 11.422 35.377 1.00 36.53 311 ARG A O 1
ATOM 2326 N N . ARG A 1 312 ? -23.357 12.807 34.559 1.00 37.34 312 ARG A N 1
ATOM 2327 C CA . ARG A 1 312 ? -22.725 13.022 35.873 1.00 37.34 312 ARG A CA 1
ATOM 2328 C C . ARG A 1 312 ? -23.505 13.969 36.790 1.00 37.34 312 ARG A C 1
ATOM 2330 O O . ARG A 1 312 ? -23.223 13.964 37.975 1.00 37.34 312 ARG A O 1
ATOM 2337 N N . SER A 1 313 ? -24.542 14.649 36.292 1.00 36.22 313 SER A N 1
ATOM 2338 C CA . SER A 1 313 ? -25.575 15.290 37.130 1.00 36.22 313 SER A CA 1
ATOM 2339 C C . SER A 1 313 ? -26.854 14.453 37.299 1.00 36.22 313 SER A C 1
ATOM 2341 O O . SER A 1 313 ? -27.803 14.924 37.908 1.00 36.22 313 SER A O 1
ATOM 2343 N N . ALA A 1 314 ? -26.911 13.222 36.771 1.00 34.72 314 ALA A N 1
ATOM 2344 C CA . ALA A 1 314 ? -28.079 12.333 36.896 1.00 34.72 314 ALA A CA 1
ATOM 2345 C C . ALA A 1 314 ? -27.812 11.073 37.744 1.00 34.72 314 ALA A C 1
ATOM 2347 O O . ALA A 1 314 ? -28.722 10.279 37.960 1.00 34.72 314 ALA A O 1
ATOM 2348 N N . CYS A 1 315 ? -26.587 10.898 38.248 1.00 36.19 315 CYS A N 1
ATOM 2349 C CA . CYS A 1 315 ? -26.261 9.929 39.302 1.00 36.19 315 CYS A CA 1
ATOM 2350 C C . CYS A 1 315 ? -26.104 10.612 40.672 1.00 36.19 315 CYS A C 1
ATOM 2352 O O . CYS A 1 315 ? -25.379 10.106 41.515 1.00 36.19 315 CYS A O 1
ATOM 2354 N N . ASP A 1 316 ? -26.784 11.745 40.871 1.00 34.28 316 ASP A N 1
ATOM 2355 C CA . ASP A 1 316 ? -26.872 12.469 42.148 1.00 34.28 316 ASP A CA 1
ATOM 2356 C C . ASP A 1 316 ? -28.268 12.309 42.796 1.00 34.28 316 ASP A C 1
ATOM 2358 O O . ASP A 1 316 ? -28.698 13.144 43.579 1.00 34.28 316 ASP A O 1
ATOM 2362 N N . TRP A 1 317 ? -29.026 11.261 42.426 1.00 32.09 317 TRP A N 1
ATOM 2363 C CA . TRP A 1 317 ? -30.408 11.065 42.906 1.00 32.09 317 TRP A CA 1
ATOM 2364 C C . TRP A 1 317 ? -30.805 9.653 43.338 1.00 32.09 317 TRP A C 1
ATOM 2366 O O . TRP A 1 317 ? -31.967 9.460 43.683 1.00 32.09 317 TRP A O 1
ATOM 2376 N N . VAL A 1 318 ? -29.907 8.664 43.364 1.00 33.25 318 VAL A N 1
ATOM 2377 C CA . VAL A 1 318 ? -30.256 7.362 43.965 1.00 33.25 318 VAL A CA 1
ATOM 2378 C C . VAL A 1 318 ? -29.044 6.748 44.666 1.00 33.25 318 VAL A C 1
ATOM 2380 O O . VAL A 1 318 ? -28.493 5.747 44.222 1.00 33.25 318 VAL A O 1
ATOM 2383 N N . ASP A 1 319 ? -28.644 7.373 45.770 1.00 44.41 319 ASP A N 1
ATOM 2384 C CA . ASP A 1 319 ? -28.200 6.633 46.954 1.00 44.41 319 ASP A CA 1
ATOM 2385 C C . ASP A 1 319 ? -29.394 6.569 47.930 1.00 44.41 319 ASP A C 1
ATOM 2387 O O . ASP A 1 319 ? -30.237 7.464 47.921 1.00 44.41 319 ASP A O 1
ATOM 2391 N N . THR A 1 320 ? -29.448 5.535 48.781 1.00 34.78 320 THR A N 1
ATOM 2392 C CA . THR A 1 320 ? -30.425 5.245 49.868 1.00 34.78 320 THR A CA 1
ATOM 2393 C C . THR A 1 320 ? -31.765 4.570 49.522 1.00 34.78 320 THR A C 1
ATOM 2395 O O . THR A 1 320 ? -32.808 5.216 49.465 1.00 34.78 320 THR A O 1
ATOM 2398 N N . CYS A 1 321 ? -31.740 3.233 49.408 1.00 30.86 321 CYS A N 1
ATOM 2399 C CA . CYS A 1 321 ? -32.505 2.255 50.215 1.00 30.86 321 CYS A CA 1
ATOM 2400 C C . CYS A 1 321 ? -32.065 0.828 49.857 1.00 30.86 321 CYS A C 1
ATOM 2402 O O . CYS A 1 321 ? -31.932 0.545 48.645 1.00 30.86 321 CYS A O 1
#

InterPro domains:
  IPR016971 Uncharacterised conserved protein UCP031277 [PF27754] (20-305)
  IPR016971 Uncharacterised conserved protein UCP031277 [PTHR34116] (17-306)

Secondary structure (DSSP, 8-state):
---PPPPPTHHHHHHHHHHHHHHHHHHHHHHHHHHHHHHHHHHHHHGGG-STTHHHHHHHHHHHHHHHHHHHHHHHHHHTTSGGGGGGS-GGGHHHHHHHHHIIIIIIIHHHHHHHHHHHHHHHHHTTTS-TTS-HHHHHHHHHHHHHHHHHHHHHHHHHHHHS-HHHHHHTT-S----HHHHHHHHT-----SSS--PPPHHHHHHHHHHHHHHHHHHHHHHHHHHHH---HHHHHHHHHHHHHHHHHHHHHHHHHHHHHHH--TTSHHHHHHHHHHHHHHHHHHHHHHIIIIIHHHHHHHHHHHHHHTTTTTSSS----

Radius of gyration: 23.64 Å; chains: 1; bounding box: 58×40×88 Å

pLDDT: mean 73.22, std 16.44, range [30.86, 92.12]

Organism: Acorus gramineus (NCBI:txid55184)

Foldseek 3Di:
DDDDDDDDPVLVVLLVVLLCLLLVLLVVLLVLLVVLVVLLVVCVVVCVPDDVVPQVSLLLSLLLVQLSVLSNVLSVLSVCVRLVCVVVDDPPCVLVSLLCSLLCNLQQSVLLNLLSLLLSVLCVLVVVPDDSPDHSVVSSVVSVVSSCVLSVVLSVQSCCLRPPDVVVCVVVVVDPPDPPVVVCLQSPHPPPPDDDDSDDHNSNLVSSLVSLVVSLVVLVVSLVVSLVVDPDPVVNVLSVVLSCLSNQLSCLLSVLQCCLSPPHDGPGSSSSSSNSSNSSSVSSSSSSSCCSSRVVVSVVVVVVVVVVVVCVVVVPPDDDD

Sequence (321 aa):
MTLLPPPPPHHHLLLITSDVTTASSAALVVLLSLVSLVSLLRLHLSSSSSPSRRLGLHSLTSLRLLLILSATLLSLIEFLRLPSLRPLLPHHHHSLLCKTQLVLSLGLLQPFFFSSLLSLLSTSLTTSDYKPNQRPKALFFRALSVSLWSSFPSLFFQVVLAFFPKGILRELGMIPSMPATVTEIIMGGAAVDSEGGCPRPLASTAVVAVFGAMYVQCFLAVCVRTAEVVINRRLRKRVWALAAAVTAALVTQVAALVAAGAVWRPGEAAYEGMVTVAFVGVAVCVAVGEGILVIRPVADALAVGRGGDGRRSACDWVDTC